Protein AF-A0A7S1VGU0-F1 (afdb_monomer_lite)

Sequence (375 aa):
KERAKKEKAKAKAKAKAKDKDKKEKERERQREKDRGDKDRERERARRSSASMTSPRAAELKELGDACLRHTTKAVQYAQAAVQSTAARPMDPAAVTAATKKVHHASGKLGSAEASLLSFLGPAGRPSPANELRRVRKVTASLLDELADVALGSKVQSSRRAALDVSLDSVVRSSKAACRAVVAVMRAEGAIRRKDGGGSEESIRVVVSAPTLGKQRAVSYPGRTTAAVVAKDSASFFRSFGGPVGADASAWILHAPDGRPLAAGEQLARVLADHRGATVVEWRPRDGRGGGGGARSRASRGSLPPTVASSLASKVASTTRTSSAPSPGDWLEAYSDDGRRYFYHRVTLETRWAKPGDRSSGLSGNAGGGGGGGGG

Secondary structure (DSSP, 8-state):
-HHHHHHHHHHHHHHHHHHHHHHHHHHHHHHHHHHHHHHHHHHHHHHHHHTT--HHHHHHHHHHHHHHHHHHHHHHHHHHHHHHHHHSS--HHHHHHHHHHHHHHHHHHHHHHHHHHHHH-S----SHHHHHHHHHHHHHHHHHHHHHHHTT-S--SHHHHHHHHHHHHHHHHHHHHHHHHHHHHHHHHHHHHHT-S----EEEEEEEEGGGTEEEEEEEETT-BHHHHHHHHHHHHHTTT--TT--GGGEEEEPTTSPBPPTT-BHHHHHHTS-SSEEEEEEETT------------------------------------PPPPGGGEEEEE-TT--EEEEETTT--EESSPTT-GGGGSS------------

Foldseek 3Di:
DVVVVVVVVVVVVVVVVVVVVVVVVVVVVVVVVVVVVVVVVVVVVVVLVVVCPDVLNVVVVVLLVVLVVLVVVLLVLVVVLLVVVVPDPDDVVSVVVSVVSNVVSVVVNVVSVVVVDVSVDPDDDPDLVVLVVVLVVLVVVLVVVVVVVVVDDPPPPVVSVVNVVSSVVSVVSVVVSSVVVVVVVVVVVVVVVVVVVPVLVFAFEWEDEVVLPDIDTDTHRQQDFQLNVLVVVVVVVVVVVPPNDDDSVQKFKAWQVRHTGDRGHGPNVSCVVPPDHTYIYIDGNPPCPDPPDPDDDDDDDDDDDDDDDDDDDDDDDDDPPPPPPDLVQWDWDADPVRQIWIAGNPVRDIGNDRPPCPPPPPPDDDDDDDDDDDD

InterPro domains:
  IPR001202 WW domain [PF00397] (327-355)
  IPR001202 WW domain [PS01159] (330-355)
  IPR001202 WW domain [PS50020] (324-357)
  IPR001202 WW domain [SM00456] (325-357)
  IPR001202 WW domain [cd00201] (327-355)
  IPR036020 WW domain superfamily [SSF51045] (322-355)

Structure (mmCIF, N/CA/C/O backbone):
data_AF-A0A7S1VGU0-F1
#
_entry.id   AF-A0A7S1VGU0-F1
#
loop_
_atom_site.group_PDB
_atom_site.id
_atom_site.type_symbol
_atom_site.label_atom_id
_atom_site.label_alt_id
_atom_site.label_comp_id
_atom_site.label_asym_id
_atom_site.label_entity_id
_atom_site.label_seq_id
_atom_site.pdbx_PDB_ins_code
_atom_site.Cartn_x
_atom_site.Cartn_y
_atom_site.Cartn_z
_atom_site.occupancy
_atom_site.B_iso_or_equiv
_atom_site.auth_seq_id
_atom_site.auth_comp_id
_atom_site.auth_asym_id
_atom_site.auth_atom_id
_atom_site.pdbx_PDB_model_num
ATOM 1 N N . LYS A 1 1 ? -25.747 -41.813 -48.662 1.00 92.62 1 LYS A N 1
ATOM 2 C CA . LYS A 1 1 ? -26.178 -40.643 -47.844 1.00 92.62 1 LYS A CA 1
ATOM 3 C C . LYS A 1 1 ? -26.179 -40.945 -46.337 1.00 92.62 1 LYS A C 1
ATOM 5 O O . LYS A 1 1 ? -25.609 -40.170 -45.580 1.00 92.62 1 LYS A O 1
ATOM 10 N N . GLU A 1 2 ? -26.736 -42.071 -45.889 1.00 95.69 2 GLU A N 1
ATOM 11 C CA . GLU A 1 2 ? -26.796 -42.434 -44.461 1.00 95.69 2 GLU A CA 1
ATOM 12 C C . GLU A 1 2 ? -25.418 -42.664 -43.803 1.00 95.69 2 GLU A C 1
ATOM 14 O O . GLU A 1 2 ? -25.131 -42.079 -42.760 1.00 95.69 2 GLU A O 1
ATOM 19 N N . ARG A 1 3 ? -24.505 -43.398 -44.466 1.00 95.62 3 ARG A N 1
ATOM 20 C CA . ARG A 1 3 ? -23.108 -43.570 -44.004 1.00 95.62 3 ARG A CA 1
ATOM 21 C C . ARG A 1 3 ? -22.387 -42.230 -43.781 1.00 95.62 3 ARG A C 1
ATOM 23 O O . ARG A 1 3 ? -21.725 -42.054 -42.765 1.00 95.62 3 ARG A O 1
ATOM 30 N N . ALA A 1 4 ? -22.590 -41.255 -44.671 1.00 95.38 4 ALA A N 1
ATOM 31 C CA . ALA A 1 4 ? -22.019 -39.912 -44.537 1.00 95.38 4 ALA A CA 1
ATOM 32 C C . ALA A 1 4 ? -22.612 -39.129 -43.347 1.00 95.38 4 ALA A C 1
ATOM 34 O O . ALA A 1 4 ? -21.885 -38.428 -42.643 1.00 95.38 4 ALA A O 1
ATOM 35 N N . LYS A 1 5 ? -23.916 -39.285 -43.067 1.00 95.75 5 LYS A N 1
ATOM 36 C CA . LYS A 1 5 ? -24.548 -38.740 -41.849 1.00 95.75 5 LYS A CA 1
ATOM 37 C C . LYS A 1 5 ? -23.938 -39.355 -40.584 1.00 95.75 5 LYS A C 1
ATOM 39 O O . LYS A 1 5 ? -23.635 -38.617 -39.646 1.00 95.75 5 LYS A O 1
ATOM 44 N N . LYS A 1 6 ? -23.716 -40.675 -40.573 1.00 96.81 6 LYS A N 1
ATOM 45 C CA . LYS A 1 6 ? -23.112 -41.400 -39.442 1.00 96.81 6 LYS A CA 1
ATOM 46 C C . LYS A 1 6 ? -21.665 -40.964 -39.183 1.00 96.81 6 LYS A C 1
ATOM 48 O O . LYS A 1 6 ? -21.325 -40.667 -38.041 1.00 96.81 6 LYS A O 1
ATOM 53 N N . GLU A 1 7 ? -20.849 -40.825 -40.227 1.00 97.38 7 GLU A N 1
ATOM 54 C CA . GLU A 1 7 ? -19.473 -40.315 -40.105 1.00 97.38 7 GLU A CA 1
ATOM 55 C C . GLU A 1 7 ? -19.434 -38.861 -39.611 1.00 97.38 7 GLU A C 1
ATOM 57 O O . GLU A 1 7 ? -18.691 -38.539 -38.682 1.00 97.38 7 GLU A O 1
ATOM 62 N N . LYS A 1 8 ? -20.310 -37.985 -40.123 1.00 97.00 8 LYS A N 1
ATOM 63 C CA . LYS A 1 8 ? -20.410 -36.598 -39.635 1.00 97.00 8 LYS A CA 1
ATOM 64 C C . LYS A 1 8 ? -20.826 -36.533 -38.159 1.00 97.00 8 LYS A C 1
ATOM 66 O O . LYS A 1 8 ? -20.289 -35.720 -37.405 1.00 97.00 8 LYS A O 1
ATOM 71 N N . ALA A 1 9 ? -21.747 -37.396 -37.725 1.00 97.25 9 ALA A N 1
ATOM 72 C CA . ALA A 1 9 ? -22.147 -37.497 -36.322 1.00 97.25 9 ALA A CA 1
ATOM 73 C C . ALA A 1 9 ? -20.993 -37.994 -35.432 1.00 97.25 9 ALA A C 1
ATOM 75 O O . ALA A 1 9 ? -20.734 -37.404 -34.381 1.00 97.25 9 ALA A O 1
ATOM 76 N N . LYS A 1 10 ? -20.246 -39.009 -35.885 1.00 97.25 10 LYS A N 1
ATOM 77 C CA . LYS A 1 10 ? -19.067 -39.546 -35.189 1.00 97.25 10 LYS A CA 1
ATOM 78 C C . LYS A 1 10 ? -17.951 -38.503 -35.063 1.00 97.25 10 LYS A C 1
ATOM 80 O O . LYS A 1 10 ? -17.398 -38.329 -33.978 1.00 97.25 10 LYS A O 1
ATOM 85 N N . ALA A 1 11 ? -17.673 -37.748 -36.126 1.00 97.25 11 ALA A N 1
ATOM 86 C CA . ALA A 1 11 ? -16.704 -36.653 -36.106 1.00 97.25 11 ALA A CA 1
ATOM 87 C C . ALA A 1 11 ? -17.120 -35.538 -35.130 1.00 97.25 11 ALA A C 1
ATOM 89 O O . ALA A 1 11 ? -16.304 -35.084 -34.325 1.00 97.25 11 ALA A O 1
ATOM 90 N N . LYS A 1 12 ? -18.405 -35.151 -35.126 1.00 97.19 12 LYS A N 1
ATOM 91 C CA . LYS A 1 12 ? -18.945 -34.154 -34.185 1.00 97.19 12 LYS A CA 1
ATOM 92 C C . LYS A 1 12 ? -18.861 -34.631 -32.731 1.00 97.19 12 LYS A C 1
ATOM 94 O O . LYS A 1 12 ? -18.518 -33.838 -31.858 1.00 97.19 12 LYS A O 1
ATOM 99 N N . ALA A 1 13 ? -19.130 -35.910 -32.465 1.00 97.62 13 ALA A N 1
ATOM 100 C CA . ALA A 1 13 ? -18.980 -36.496 -31.133 1.00 97.62 13 ALA A CA 1
ATOM 101 C C . ALA A 1 13 ? -17.511 -36.499 -30.673 1.00 97.62 13 ALA A C 1
ATOM 103 O O . ALA A 1 13 ? -17.220 -36.074 -29.556 1.00 97.62 13 ALA A O 1
ATOM 104 N N . LYS A 1 14 ? -16.574 -36.875 -31.556 1.00 97.19 14 LYS A N 1
ATOM 105 C CA . LYS A 1 14 ? -15.131 -36.852 -31.264 1.00 97.19 14 LYS A CA 1
ATOM 106 C C . LYS A 1 14 ? -14.616 -35.431 -31.002 1.00 97.19 14 LYS A C 1
ATOM 108 O O . LYS A 1 14 ? -13.812 -35.240 -30.095 1.00 97.19 14 LYS A O 1
ATOM 113 N N . ALA A 1 15 ? -15.100 -34.435 -31.745 1.00 97.31 15 ALA A N 1
ATOM 114 C CA . ALA A 1 15 ? -14.762 -33.030 -31.511 1.00 97.31 15 ALA A CA 1
ATOM 115 C C . ALA A 1 15 ? -15.281 -32.533 -30.150 1.00 97.31 15 ALA A C 1
ATOM 117 O O . ALA A 1 15 ? -14.523 -31.930 -29.394 1.00 97.31 15 ALA A O 1
ATOM 118 N N . LYS A 1 16 ? -16.532 -32.860 -29.792 1.00 97.12 16 LYS A N 1
ATOM 119 C CA . LYS A 1 16 ? -17.101 -32.529 -28.474 1.00 97.12 16 LYS A CA 1
ATOM 120 C C . LYS A 1 16 ? -16.350 -33.197 -27.318 1.00 97.12 16 LYS A C 1
ATOM 122 O O . LYS A 1 16 ? -16.162 -32.568 -26.284 1.00 97.12 16 LYS A O 1
ATOM 127 N N . ALA A 1 17 ? -15.909 -34.445 -27.490 1.00 97.25 17 ALA A N 1
ATOM 128 C CA . ALA A 1 17 ? -15.117 -35.146 -26.479 1.00 97.25 17 ALA A CA 1
ATOM 129 C C . ALA A 1 17 ? -13.753 -34.470 -26.252 1.00 97.25 17 ALA A C 1
ATOM 131 O O . ALA A 1 17 ? -13.369 -34.253 -25.108 1.00 97.25 17 ALA A O 1
ATOM 132 N N . LYS A 1 18 ? -13.066 -34.063 -27.331 1.00 96.88 18 LYS A N 1
ATOM 133 C CA . LYS A 1 18 ? -11.797 -33.319 -27.241 1.00 96.88 18 LYS A CA 1
ATOM 134 C C . LYS A 1 18 ? -11.954 -31.950 -26.576 1.00 96.88 18 LYS A C 1
ATOM 136 O O . LYS A 1 18 ? -11.094 -31.554 -25.798 1.00 96.88 18 LYS A O 1
ATOM 141 N N . ASP A 1 19 ? -13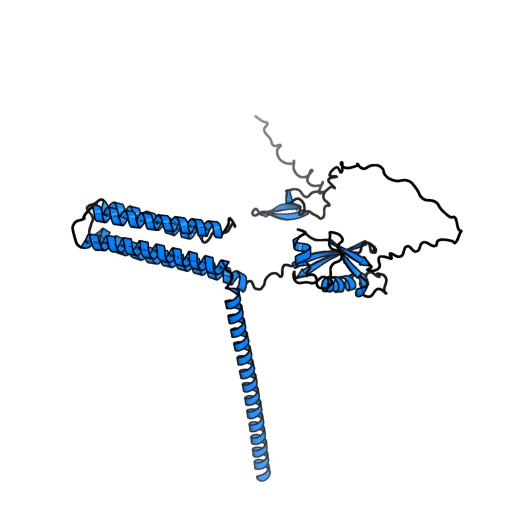.035 -31.232 -26.873 1.00 97.00 19 ASP A N 1
ATOM 142 C CA . ASP A 1 19 ? -13.306 -29.930 -26.253 1.00 97.00 19 ASP A CA 1
ATOM 143 C C . ASP A 1 19 ? -13.610 -30.063 -24.751 1.00 97.00 19 ASP A C 1
ATOM 145 O O . ASP A 1 19 ? -13.093 -29.300 -23.935 1.00 97.00 19 ASP A O 1
ATOM 149 N N . LYS A 1 20 ? -14.370 -31.100 -24.367 1.00 97.44 20 LYS A N 1
ATOM 150 C CA . LYS A 1 20 ? -14.640 -31.417 -22.958 1.00 97.44 20 LYS A CA 1
ATOM 151 C C . LYS A 1 20 ? -13.351 -31.725 -22.187 1.00 97.44 20 LYS A C 1
ATOM 153 O O . LYS A 1 20 ? -13.154 -31.146 -21.124 1.00 97.44 20 LYS A O 1
ATOM 158 N N . ASP A 1 21 ? -12.480 -32.568 -22.740 1.00 97.31 21 ASP A N 1
ATOM 159 C CA . ASP A 1 21 ? -11.181 -32.922 -22.145 1.00 97.31 21 ASP A CA 1
ATOM 160 C C . ASP A 1 21 ? -10.265 -31.695 -21.993 1.00 97.31 21 ASP A C 1
ATOM 162 O O . ASP A 1 21 ? -9.720 -31.430 -20.921 1.00 97.31 21 ASP A O 1
ATOM 166 N N . LYS A 1 22 ? -10.189 -30.848 -23.030 1.00 97.62 22 LYS A N 1
ATOM 167 C CA . LYS A 1 22 ? -9.440 -29.584 -22.972 1.00 97.62 22 LYS A CA 1
ATOM 168 C C . LYS A 1 22 ? -9.952 -28.667 -21.856 1.00 97.62 22 LYS A C 1
ATOM 170 O O . LYS A 1 22 ? -9.149 -28.118 -21.101 1.00 97.62 22 LYS A O 1
ATOM 175 N N . LYS A 1 23 ? -11.274 -28.521 -21.731 1.00 98.12 23 LYS A N 1
ATOM 176 C CA . LYS A 1 23 ? -11.913 -27.693 -20.698 1.00 98.12 23 LYS A CA 1
ATOM 177 C C . LYS A 1 23 ? -11.708 -28.254 -19.288 1.00 98.12 23 LYS A C 1
ATOM 179 O O . LYS A 1 23 ? -11.590 -27.488 -18.334 1.00 98.12 23 LYS A O 1
ATOM 184 N N . GLU A 1 24 ? -11.669 -29.573 -19.139 1.00 98.31 24 GLU A N 1
ATOM 185 C CA . GLU A 1 24 ? -11.382 -30.236 -17.865 1.00 98.31 24 GLU A CA 1
ATOM 186 C C . GLU A 1 24 ? -9.928 -30.016 -17.433 1.00 98.31 24 GLU A C 1
ATOM 188 O O . GLU A 1 24 ? -9.688 -29.563 -16.312 1.00 98.31 24 GLU A O 1
ATOM 193 N N . LYS A 1 25 ? -8.976 -30.175 -18.358 1.00 98.25 25 LYS A N 1
ATOM 194 C CA . LYS A 1 25 ? -7.553 -29.894 -18.122 1.00 98.25 25 LYS A CA 1
ATOM 195 C C . LYS A 1 25 ? -7.283 -28.430 -17.762 1.00 98.25 25 LYS A C 1
ATOM 197 O O . LYS A 1 25 ? -6.422 -28.133 -16.937 1.00 98.25 25 LYS A O 1
ATOM 202 N N . GLU A 1 26 ? -8.020 -27.494 -18.357 1.00 98.25 26 GLU A N 1
ATOM 203 C CA . GLU A 1 26 ? -7.936 -26.071 -18.005 1.00 98.25 26 GLU A CA 1
ATOM 204 C C . GLU A 1 26 ? -8.477 -25.790 -16.594 1.00 98.25 26 GLU A C 1
ATOM 206 O O . GLU A 1 26 ? -7.846 -25.070 -15.818 1.00 98.25 26 GLU A O 1
ATOM 211 N N . ARG A 1 27 ? -9.599 -26.418 -16.216 1.00 98.12 27 ARG A N 1
ATOM 212 C CA . ARG A 1 27 ? -10.142 -26.331 -14.850 1.00 98.12 27 ARG A CA 1
ATOM 213 C C . ARG A 1 27 ? -9.189 -26.914 -13.809 1.00 98.12 27 ARG A C 1
ATOM 215 O O . ARG A 1 27 ? -9.099 -26.372 -12.710 1.00 98.12 27 ARG A O 1
ATOM 222 N N . GLU A 1 28 ? -8.484 -27.992 -14.133 1.00 98.19 28 GLU A N 1
ATOM 223 C CA . GLU A 1 28 ? -7.482 -28.586 -13.245 1.00 98.19 28 GLU A CA 1
ATOM 224 C C . GLU A 1 28 ? -6.284 -27.653 -13.025 1.00 98.19 28 GLU A C 1
ATOM 226 O O . GLU A 1 28 ? -5.932 -27.382 -11.877 1.00 98.19 28 GLU A O 1
ATOM 231 N N . ARG A 1 29 ? -5.744 -27.055 -14.097 1.00 97.88 29 ARG A N 1
ATOM 232 C CA . ARG A 1 29 ? -4.681 -26.036 -14.001 1.00 97.88 29 ARG A CA 1
ATOM 233 C C . ARG A 1 29 ? -5.094 -24.836 -13.151 1.00 97.88 29 ARG A C 1
ATOM 235 O O . ARG A 1 29 ? -4.289 -24.327 -12.374 1.00 97.88 29 ARG A O 1
ATOM 242 N N . GLN A 1 30 ? -6.347 -24.396 -13.266 1.00 97.50 30 GLN A N 1
ATOM 243 C CA . GLN A 1 30 ? -6.858 -23.308 -12.432 1.00 97.50 30 GLN A CA 1
ATOM 244 C C . GLN A 1 30 ? -6.920 -23.711 -10.952 1.00 97.50 30 GLN A C 1
ATOM 246 O O . GLN A 1 30 ? -6.480 -22.950 -10.095 1.00 97.50 30 GLN A O 1
ATOM 251 N N . ARG A 1 31 ? -7.381 -24.931 -10.639 1.00 97.69 31 ARG A N 1
ATOM 252 C CA . ARG A 1 31 ? -7.394 -25.450 -9.259 1.00 97.69 31 ARG A CA 1
ATOM 253 C C . ARG A 1 31 ? -5.990 -25.558 -8.665 1.00 97.69 31 ARG A C 1
ATOM 255 O O . ARG A 1 31 ? -5.821 -25.308 -7.475 1.00 97.69 31 ARG A O 1
ATOM 262 N N . GLU A 1 32 ? -4.998 -25.940 -9.463 1.00 97.56 32 GLU A N 1
ATOM 263 C CA . GLU A 1 32 ? -3.598 -25.999 -9.034 1.00 97.56 32 GLU A CA 1
ATOM 264 C C . GLU A 1 32 ? -3.039 -24.601 -8.735 1.00 97.56 32 GLU A C 1
ATOM 266 O O . GLU A 1 32 ? -2.426 -24.392 -7.686 1.00 97.56 32 GLU A O 1
ATOM 271 N N . LYS A 1 33 ? -3.342 -23.617 -9.589 1.00 96.56 33 LYS A N 1
ATOM 272 C CA . LYS A 1 33 ? -2.986 -22.212 -9.354 1.00 96.56 33 LYS A CA 1
ATOM 273 C C . LYS A 1 33 ? -3.611 -21.676 -8.061 1.00 96.56 33 LYS A C 1
ATOM 275 O O . LYS A 1 33 ? -2.901 -21.114 -7.230 1.00 96.56 33 LYS A O 1
ATOM 280 N N . ASP A 1 34 ? -4.901 -21.933 -7.849 1.00 95.44 34 ASP A N 1
ATOM 281 C CA . ASP A 1 34 ? -5.618 -21.500 -6.645 1.00 95.44 34 ASP A CA 1
ATOM 282 C C . ASP A 1 34 ? -5.063 -22.165 -5.368 1.00 95.44 34 ASP A C 1
ATOM 284 O O . ASP A 1 34 ? -5.053 -21.550 -4.298 1.00 95.44 34 ASP A O 1
ATOM 288 N N . ARG A 1 35 ? -4.584 -23.417 -5.451 1.00 96.38 35 ARG A N 1
ATOM 289 C CA . ARG A 1 35 ? -3.878 -24.084 -4.339 1.00 96.38 35 ARG A CA 1
ATOM 290 C C . ARG A 1 35 ? -2.545 -23.397 -4.040 1.00 96.38 35 ARG A C 1
ATOM 292 O O . ARG A 1 35 ? -2.291 -23.071 -2.883 1.00 96.38 35 ARG A O 1
ATOM 299 N N . GLY A 1 36 ? -1.745 -23.109 -5.068 1.00 96.44 36 GLY A N 1
ATOM 300 C CA . GLY A 1 36 ? -0.461 -22.423 -4.910 1.00 96.44 36 GLY A CA 1
ATOM 301 C C . GLY A 1 36 ? -0.593 -21.026 -4.296 1.00 96.44 36 GLY A C 1
ATOM 302 O O . GLY A 1 36 ? 0.203 -20.649 -3.434 1.00 96.44 36 GLY A O 1
ATOM 303 N N . ASP A 1 37 ? -1.622 -20.268 -4.676 1.00 92.69 37 ASP A N 1
ATOM 304 C CA . ASP A 1 37 ? -1.868 -18.941 -4.104 1.00 92.69 37 ASP A CA 1
ATOM 305 C C . ASP A 1 37 ? -2.330 -19.019 -2.638 1.00 92.69 37 ASP A C 1
ATOM 307 O O . ASP A 1 37 ? -1.842 -18.247 -1.806 1.00 92.69 37 ASP A O 1
ATOM 311 N N . LYS A 1 38 ? -3.162 -20.008 -2.276 1.00 94.44 38 LYS A N 1
ATOM 312 C CA . LYS A 1 38 ? -3.533 -20.274 -0.871 1.00 94.44 38 LYS A CA 1
ATOM 313 C C . LYS A 1 38 ? -2.333 -20.661 -0.009 1.00 94.44 38 LYS A C 1
ATOM 315 O O . LYS A 1 38 ? -2.241 -20.224 1.139 1.00 94.44 38 LYS A O 1
ATOM 320 N N . ASP A 1 39 ? -1.406 -21.453 -0.536 1.00 94.69 39 ASP A N 1
ATOM 321 C CA . ASP A 1 39 ? -0.206 -21.846 0.207 1.00 94.69 39 ASP A CA 1
ATOM 322 C C . ASP A 1 39 ? 0.750 -20.664 0.405 1.00 94.69 39 ASP A C 1
ATOM 324 O O . ASP A 1 39 ? 1.250 -20.453 1.514 1.00 94.69 39 ASP A O 1
ATOM 328 N N . ARG A 1 40 ? 0.919 -19.808 -0.612 1.00 95.50 40 ARG A N 1
ATOM 329 C CA . ARG A 1 40 ? 1.666 -18.544 -0.480 1.00 95.50 40 ARG A CA 1
ATOM 330 C C . ARG A 1 40 ? 1.032 -17.603 0.539 1.00 95.50 40 ARG A C 1
ATOM 332 O O . ARG A 1 40 ? 1.752 -16.942 1.288 1.00 95.50 40 ARG A O 1
ATOM 339 N N . GLU A 1 41 ? -0.295 -17.526 0.588 1.00 95.06 41 GLU A N 1
ATOM 340 C CA . GLU A 1 41 ? -1.013 -16.734 1.589 1.00 95.06 41 GLU A CA 1
ATOM 341 C C . GLU A 1 41 ? -0.803 -17.289 3.004 1.00 95.06 41 GLU A C 1
ATOM 343 O O . GLU A 1 41 ? -0.475 -16.531 3.921 1.00 95.06 41 GLU A O 1
ATOM 348 N N . ARG A 1 42 ? -0.885 -18.614 3.182 1.00 94.94 42 ARG A N 1
ATOM 349 C CA . ARG A 1 42 ? -0.562 -19.280 4.455 1.00 94.94 42 ARG A CA 1
ATOM 350 C C . ARG A 1 42 ? 0.883 -19.035 4.878 1.00 94.94 42 ARG A C 1
ATOM 352 O O . ARG A 1 42 ? 1.140 -18.803 6.059 1.00 94.94 42 ARG A O 1
ATOM 359 N N . GLU A 1 43 ? 1.831 -19.041 3.945 1.00 94.75 43 GLU A N 1
ATOM 360 C CA . GLU A 1 43 ? 3.228 -18.738 4.252 1.00 94.75 43 GLU A CA 1
ATOM 361 C C . GLU A 1 43 ? 3.431 -17.262 4.615 1.00 94.75 43 GLU A C 1
ATOM 363 O O . GLU A 1 43 ? 4.118 -16.960 5.593 1.00 94.75 43 GLU A O 1
ATOM 368 N N . ARG A 1 44 ? 2.778 -16.330 3.906 1.00 91.75 44 ARG A N 1
ATOM 369 C CA . ARG A 1 44 ? 2.753 -14.910 4.294 1.00 91.75 44 ARG A CA 1
ATOM 370 C C . ARG A 1 44 ? 2.178 -14.735 5.695 1.00 91.75 44 ARG A C 1
ATOM 372 O O . ARG A 1 44 ? 2.769 -14.008 6.490 1.00 91.75 44 ARG A O 1
ATOM 379 N N . ALA A 1 45 ? 1.097 -15.439 6.029 1.00 88.56 45 ALA A N 1
ATOM 380 C CA . ALA A 1 45 ? 0.519 -15.428 7.368 1.00 88.56 45 ALA A CA 1
ATOM 381 C C . ALA A 1 45 ? 1.522 -15.944 8.416 1.00 88.56 45 ALA A C 1
ATOM 383 O O . ALA A 1 45 ? 1.764 -15.249 9.404 1.00 88.56 45 ALA A O 1
ATOM 384 N N . ARG A 1 46 ? 2.194 -17.077 8.161 1.00 89.50 46 ARG A N 1
ATOM 385 C CA . ARG A 1 46 ? 3.240 -17.632 9.046 1.00 89.50 46 ARG A CA 1
ATOM 386 C C . ARG A 1 46 ? 4.428 -16.685 9.236 1.00 89.50 46 ARG A C 1
ATOM 388 O O . ARG A 1 46 ? 4.885 -16.485 10.361 1.00 89.50 46 ARG A O 1
ATOM 395 N N . ARG A 1 47 ? 4.914 -16.049 8.166 1.00 85.62 47 ARG A N 1
ATOM 396 C CA . ARG A 1 47 ? 5.987 -15.040 8.251 1.00 85.62 47 ARG A CA 1
ATOM 397 C C . ARG A 1 47 ? 5.526 -13.804 9.022 1.00 85.62 47 ARG A C 1
ATOM 399 O O . ARG A 1 47 ? 6.272 -13.261 9.834 1.00 85.62 47 ARG A O 1
ATOM 406 N N . SER A 1 48 ? 4.278 -13.386 8.817 1.00 81.31 48 SER A N 1
ATOM 407 C CA . SER A 1 48 ? 3.695 -12.242 9.516 1.00 81.31 48 SER A CA 1
ATOM 408 C C . SER A 1 48 ? 3.543 -12.489 11.021 1.00 81.31 48 SER A C 1
ATOM 410 O O . SER A 1 48 ? 3.766 -11.553 11.796 1.00 81.31 48 SER A O 1
ATOM 412 N N . SER A 1 49 ? 3.228 -13.726 11.432 1.00 76.56 49 SER A N 1
ATOM 413 C CA . SER A 1 49 ? 3.154 -14.128 12.839 1.00 76.56 49 SER A CA 1
ATOM 414 C C . SER A 1 49 ? 4.538 -14.287 13.462 1.00 76.56 49 SER A C 1
ATOM 416 O O . SER A 1 49 ? 4.745 -13.820 14.577 1.00 76.56 49 SER A O 1
ATOM 418 N N . ALA A 1 50 ? 5.508 -14.848 12.730 1.00 76.75 50 ALA A N 1
ATOM 419 C CA . ALA A 1 50 ? 6.895 -14.941 13.193 1.00 76.75 50 ALA A CA 1
ATOM 420 C C . ALA A 1 50 ? 7.531 -13.552 13.396 1.00 76.75 50 ALA A C 1
ATOM 422 O O . ALA A 1 50 ? 8.266 -13.332 14.346 1.00 76.75 50 ALA A O 1
ATOM 423 N N . 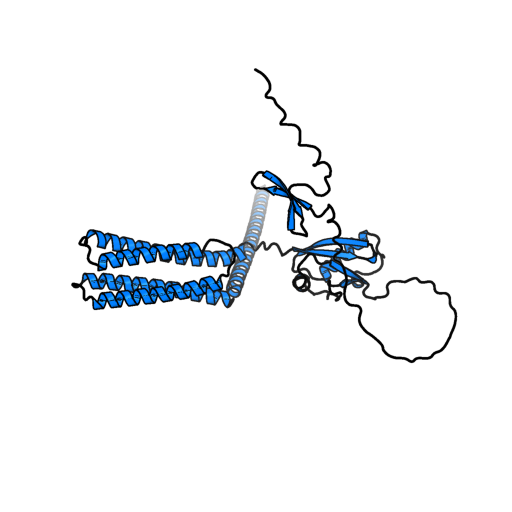SER A 1 51 ? 7.179 -12.565 12.566 1.00 65.62 51 SER A N 1
ATOM 424 C CA . SER A 1 51 ? 7.654 -11.182 12.712 1.00 65.62 51 SER A CA 1
ATOM 425 C C . SER A 1 51 ? 7.075 -10.438 13.933 1.00 65.62 51 SER A C 1
ATOM 427 O O . SER A 1 51 ? 7.570 -9.358 14.258 1.00 65.62 51 SER A O 1
ATOM 429 N N . MET A 1 52 ? 6.043 -10.960 14.611 1.00 56.56 52 MET A N 1
ATOM 430 C CA . MET A 1 52 ? 5.477 -10.325 15.815 1.00 56.56 52 MET A CA 1
ATOM 431 C C . MET A 1 52 ? 6.172 -10.727 17.121 1.00 56.56 52 MET A C 1
ATOM 433 O O . MET A 1 52 ? 5.827 -10.181 18.165 1.00 56.56 52 MET A O 1
ATOM 437 N N . THR A 1 53 ? 7.190 -11.592 17.093 1.00 62.28 53 THR A N 1
ATOM 438 C CA . THR A 1 53 ? 8.011 -11.908 18.276 1.00 62.28 53 THR A CA 1
ATOM 439 C C . THR A 1 53 ? 9.095 -10.854 18.517 1.00 62.28 53 THR A C 1
ATOM 441 O O . THR A 1 53 ? 10.235 -11.176 18.843 1.00 62.28 53 THR A O 1
ATOM 444 N N . SER A 1 54 ? 8.768 -9.574 18.330 1.00 73.56 54 SER A N 1
ATOM 445 C CA . SER A 1 54 ? 9.610 -8.515 18.877 1.00 73.56 54 SER A CA 1
ATOM 446 C C . SER A 1 54 ? 9.415 -8.526 20.397 1.00 73.56 54 SER A C 1
ATOM 448 O O . SER A 1 54 ? 8.258 -8.477 20.828 1.00 73.56 54 SER A O 1
ATOM 450 N N . PRO A 1 55 ? 10.487 -8.549 21.209 1.00 78.56 55 PRO A N 1
ATOM 451 C CA . PRO A 1 55 ? 10.391 -8.454 22.670 1.00 78.56 55 PRO A CA 1
ATOM 452 C C . PRO A 1 55 ? 9.467 -7.310 23.115 1.00 78.56 55 PRO A C 1
ATOM 454 O O . PRO A 1 55 ? 8.622 -7.474 23.988 1.00 78.56 55 PRO A O 1
ATOM 457 N N . ARG A 1 56 ? 9.505 -6.199 22.370 1.00 77.06 56 ARG A N 1
ATOM 458 C CA . ARG A 1 56 ? 8.680 -5.008 22.585 1.00 77.06 56 ARG A CA 1
ATOM 459 C C . ARG A 1 56 ? 7.169 -5.250 22.443 1.00 77.06 56 ARG A C 1
ATOM 461 O O . ARG A 1 56 ? 6.369 -4.614 23.122 1.00 77.06 56 ARG A O 1
ATOM 468 N N . ALA A 1 57 ? 6.755 -6.141 21.542 1.00 74.69 57 ALA A N 1
ATOM 469 C CA . ALA A 1 57 ? 5.344 -6.483 21.352 1.00 74.69 57 ALA A CA 1
ATOM 470 C C . ALA A 1 57 ? 4.834 -7.430 22.450 1.00 74.69 57 ALA A C 1
ATOM 472 O O . ALA A 1 57 ? 3.669 -7.338 22.841 1.00 74.69 57 ALA A O 1
ATOM 473 N N . ALA A 1 58 ? 5.703 -8.310 22.958 1.00 78.81 58 ALA A N 1
ATOM 474 C CA . ALA A 1 58 ? 5.393 -9.171 24.094 1.00 78.81 58 ALA A CA 1
ATOM 475 C C . ALA A 1 58 ? 5.201 -8.347 25.378 1.00 78.81 58 ALA A C 1
ATOM 477 O O . ALA A 1 58 ? 4.179 -8.511 26.040 1.00 78.81 58 ALA A O 1
ATOM 478 N N . GLU A 1 59 ? 6.095 -7.390 25.651 1.00 82.75 59 GLU A N 1
ATOM 479 C CA . GLU A 1 59 ? 5.985 -6.465 26.794 1.00 82.75 59 GLU A CA 1
ATOM 480 C C . GLU A 1 59 ? 4.695 -5.634 26.753 1.00 82.75 59 GLU A C 1
ATOM 482 O O . GLU A 1 59 ? 3.973 -5.539 27.745 1.00 82.75 59 GLU A O 1
ATOM 487 N N . LEU A 1 60 ? 4.344 -5.076 25.587 1.00 79.88 60 LEU A N 1
ATOM 488 C CA . LEU A 1 60 ? 3.096 -4.323 25.424 1.00 79.88 60 LEU A CA 1
ATOM 489 C C . LEU A 1 60 ? 1.853 -5.179 25.678 1.00 79.88 60 LEU A C 1
ATOM 491 O O . LEU A 1 60 ? 0.884 -4.711 26.281 1.00 79.88 60 LEU A O 1
ATOM 495 N N . LYS A 1 61 ? 1.867 -6.429 25.208 1.00 81.94 61 LYS A N 1
ATOM 496 C CA . LYS A 1 61 ? 0.772 -7.367 25.450 1.00 81.94 61 LYS A CA 1
ATOM 497 C C . LYS A 1 61 ? 0.656 -7.682 26.942 1.00 81.94 61 LYS A C 1
ATOM 499 O O . LYS A 1 61 ? -0.448 -7.651 27.478 1.00 81.94 61 LYS A O 1
ATOM 504 N N . GLU A 1 62 ? 1.776 -7.936 27.610 1.00 85.75 62 GLU A N 1
ATOM 505 C CA . GLU A 1 62 ? 1.805 -8.233 29.040 1.00 85.75 62 GLU A CA 1
ATOM 506 C C . GLU A 1 62 ? 1.298 -7.057 29.889 1.00 85.75 62 GLU A C 1
ATOM 508 O O . GLU A 1 62 ? 0.486 -7.267 30.793 1.00 85.75 62 GLU A O 1
ATOM 513 N N . LEU A 1 63 ? 1.684 -5.821 29.548 1.00 83.50 63 LEU A N 1
ATOM 514 C CA . LEU A 1 63 ? 1.172 -4.600 30.181 1.00 83.50 63 LEU A CA 1
ATOM 515 C C . LEU A 1 63 ? -0.340 -4.432 29.973 1.00 83.50 63 LEU A C 1
ATOM 517 O O . LEU A 1 63 ? -1.067 -4.121 30.920 1.00 83.50 63 LEU A O 1
ATOM 521 N N . GLY A 1 64 ? -0.832 -4.681 28.755 1.00 84.06 64 GLY A N 1
ATOM 522 C CA . GLY A 1 64 ? -2.266 -4.657 28.454 1.00 84.06 64 GLY A CA 1
ATOM 523 C C . GLY A 1 64 ? -3.053 -5.696 29.259 1.00 84.06 64 GLY A C 1
ATOM 524 O O . GLY A 1 64 ? -4.077 -5.371 29.869 1.00 84.06 64 GLY A O 1
ATOM 525 N N . ASP A 1 65 ? -2.544 -6.927 29.327 1.00 81.94 65 ASP A N 1
ATOM 526 C CA . ASP A 1 65 ? -3.156 -8.014 30.094 1.00 81.94 65 ASP A CA 1
ATOM 527 C C . ASP A 1 65 ? -3.104 -7.732 31.610 1.00 81.94 65 ASP A C 1
ATOM 529 O O . ASP A 1 65 ? -4.057 -8.038 32.333 1.00 81.94 65 ASP A O 1
ATOM 533 N N . ALA A 1 66 ? -2.030 -7.112 32.111 1.00 82.44 66 ALA A N 1
ATOM 534 C CA . ALA A 1 66 ? -1.918 -6.684 33.505 1.00 82.44 66 ALA A CA 1
ATOM 535 C C . ALA A 1 66 ? -2.962 -5.617 33.857 1.00 82.44 66 ALA A C 1
ATOM 537 O O . ALA A 1 66 ? -3.663 -5.763 34.862 1.00 82.44 66 ALA A O 1
ATOM 538 N N . CYS A 1 67 ? -3.120 -4.599 33.007 1.00 80.75 67 CYS A N 1
ATOM 539 C CA . CYS A 1 67 ? -4.131 -3.559 33.181 1.00 80.75 67 CYS A CA 1
ATOM 540 C C . CYS A 1 67 ? -5.537 -4.176 33.270 1.00 80.75 67 CYS A C 1
ATOM 542 O O . CYS A 1 67 ? -6.239 -3.974 34.262 1.00 80.75 67 CYS A O 1
ATOM 544 N N . LEU A 1 68 ? -5.889 -5.061 32.329 1.00 82.06 68 LEU A N 1
ATOM 545 C CA . LEU A 1 68 ? -7.187 -5.743 32.314 1.00 82.06 68 LEU A CA 1
ATOM 546 C C . LEU A 1 68 ? -7.437 -6.587 33.578 1.00 82.06 68 LEU A C 1
ATOM 548 O O . LEU A 1 68 ? -8.545 -6.571 34.129 1.00 82.06 68 LEU A O 1
ATOM 552 N N . ARG A 1 69 ? -6.419 -7.309 34.071 1.00 83.69 69 ARG A N 1
ATOM 553 C CA . ARG A 1 69 ? -6.515 -8.077 35.327 1.00 83.69 69 ARG A CA 1
ATOM 554 C C . ARG A 1 69 ? -6.783 -7.170 36.525 1.00 83.69 69 ARG A C 1
ATOM 556 O O . ARG A 1 69 ? -7.597 -7.523 37.379 1.00 83.69 69 ARG A O 1
ATOM 563 N N . HIS A 1 70 ? -6.116 -6.020 36.602 1.00 82.75 70 HIS A N 1
ATOM 564 C CA . HIS A 1 70 ? -6.301 -5.072 37.700 1.00 82.75 70 HIS A CA 1
ATOM 565 C C . HIS A 1 70 ? -7.684 -4.422 37.676 1.00 82.75 70 HIS A C 1
ATOM 567 O O . HIS A 1 70 ? -8.344 -4.391 38.716 1.00 82.75 70 HIS A O 1
ATOM 573 N N . THR A 1 71 ? -8.170 -4.011 36.504 1.00 81.25 71 THR A N 1
ATOM 574 C CA . THR A 1 71 ? -9.528 -3.473 36.352 1.00 81.25 71 THR A CA 1
ATOM 575 C C . THR A 1 71 ? -10.582 -4.512 36.731 1.00 81.25 71 THR A C 1
ATOM 577 O O . THR A 1 71 ? -11.503 -4.211 37.485 1.00 81.25 71 THR A O 1
ATOM 580 N N . THR A 1 72 ? -10.415 -5.764 36.292 1.00 84.38 72 THR A N 1
ATOM 581 C CA . THR A 1 72 ? -11.349 -6.854 36.624 1.00 84.38 72 THR A CA 1
ATOM 582 C C . THR A 1 72 ? -11.401 -7.113 38.131 1.00 84.38 72 THR A C 1
ATOM 584 O O . THR A 1 72 ? -12.487 -7.230 38.696 1.00 84.38 72 THR A O 1
ATOM 587 N N . LYS A 1 73 ? -10.246 -7.139 38.813 1.00 84.56 73 LYS A N 1
ATOM 588 C CA . LYS A 1 73 ? -10.194 -7.292 40.277 1.00 84.56 73 LYS A CA 1
ATOM 589 C C . LYS A 1 73 ? -10.853 -6.123 41.010 1.00 84.56 73 LYS A C 1
ATOM 591 O O . LYS A 1 73 ? -11.548 -6.354 41.992 1.00 84.56 73 LYS A O 1
ATOM 596 N N . ALA A 1 74 ? -10.658 -4.888 40.544 1.00 79.06 74 ALA A N 1
ATOM 597 C CA . ALA A 1 74 ? -11.294 -3.715 41.143 1.00 79.06 74 ALA A CA 1
ATOM 598 C C . ALA A 1 74 ? -12.828 -3.805 41.071 1.00 79.06 74 ALA A C 1
ATOM 600 O O . ALA A 1 74 ? -13.501 -3.586 42.076 1.00 79.06 74 ALA A O 1
ATOM 601 N N . VAL A 1 75 ? -13.364 -4.220 39.918 1.00 82.25 75 VAL A N 1
ATOM 602 C CA . VAL A 1 75 ? -14.806 -4.445 39.724 1.00 82.25 75 VAL A CA 1
ATOM 603 C C . VAL A 1 75 ? -15.322 -5.555 40.640 1.00 82.25 75 VAL A C 1
ATOM 605 O O . VAL A 1 75 ? -16.334 -5.369 41.308 1.00 82.25 75 VAL A O 1
ATOM 608 N N . GLN A 1 76 ? -14.608 -6.680 40.737 1.00 83.38 76 GLN A N 1
ATOM 609 C CA . GLN A 1 76 ? -14.988 -7.780 41.631 1.00 83.38 76 GLN A CA 1
ATOM 610 C C . GLN A 1 76 ? -15.022 -7.350 43.104 1.00 83.38 76 GLN A C 1
ATOM 612 O O . GLN A 1 76 ? -15.940 -7.730 43.828 1.00 83.38 76 GLN A O 1
ATOM 617 N N . TYR A 1 77 ? -14.062 -6.535 43.556 1.00 81.94 77 TYR A N 1
ATOM 618 C CA . TYR A 1 77 ? -14.072 -6.013 44.925 1.00 81.94 77 TYR A CA 1
ATOM 619 C C . TYR A 1 77 ? -15.226 -5.044 45.178 1.00 81.94 77 TYR A C 1
ATOM 621 O O . TYR A 1 77 ? -15.843 -5.122 46.238 1.00 81.94 77 TYR A O 1
ATOM 629 N N . ALA A 1 78 ? -15.542 -4.177 44.213 1.00 77.50 78 ALA A N 1
ATOM 630 C CA . ALA A 1 78 ? -16.698 -3.292 44.309 1.00 77.50 78 ALA A CA 1
ATOM 631 C C . ALA A 1 78 ? -18.005 -4.099 44.389 1.00 77.50 78 ALA A C 1
ATOM 633 O O . ALA A 1 78 ? -18.822 -3.866 45.276 1.00 77.50 78 ALA A O 1
ATOM 634 N N . GLN A 1 79 ? -18.163 -5.114 43.537 1.00 81.38 79 GLN A N 1
ATOM 635 C CA . GLN A 1 79 ? -19.346 -5.972 43.530 1.00 81.38 79 GLN A CA 1
ATOM 636 C C . GLN A 1 79 ? -19.498 -6.768 44.836 1.00 81.38 79 GLN A C 1
ATOM 638 O O . GLN A 1 79 ? -20.595 -6.837 45.387 1.00 81.38 79 GLN A O 1
ATOM 643 N N . ALA A 1 80 ? -18.403 -7.313 45.376 1.00 80.50 80 ALA A N 1
ATOM 644 C CA . ALA A 1 80 ? -18.418 -8.012 46.661 1.00 80.50 80 ALA A CA 1
ATOM 645 C C . ALA A 1 80 ? -18.797 -7.083 47.829 1.00 80.50 80 ALA A C 1
ATOM 647 O O . ALA A 1 80 ? -19.511 -7.504 48.738 1.00 80.50 80 ALA A O 1
ATOM 648 N N . ALA A 1 81 ? -18.359 -5.819 47.795 1.00 75.75 81 ALA A N 1
ATOM 649 C CA . ALA A 1 81 ? -18.752 -4.818 48.783 1.00 75.75 81 ALA A CA 1
ATOM 650 C C . ALA A 1 81 ? -20.248 -4.478 48.685 1.00 75.75 81 ALA A C 1
ATOM 652 O O . ALA A 1 81 ? -20.934 -4.418 49.699 1.00 75.75 81 ALA A O 1
ATOM 653 N N . VAL A 1 82 ? -20.793 -4.329 47.474 1.00 78.56 82 VAL A N 1
ATOM 654 C CA . VAL A 1 82 ? -22.238 -4.106 47.291 1.00 78.56 82 VAL A CA 1
ATOM 655 C C . VAL A 1 82 ? -23.042 -5.304 47.807 1.00 78.56 82 VAL A C 1
ATOM 657 O O . VAL A 1 82 ? -24.000 -5.122 48.557 1.00 78.56 82 VAL A O 1
ATOM 660 N N . GLN A 1 83 ? -22.624 -6.531 47.493 1.00 80.81 83 GLN A N 1
ATOM 661 C CA . GLN A 1 83 ? -23.314 -7.744 47.945 1.00 80.81 83 GLN A CA 1
ATOM 662 C C . GLN A 1 83 ? -23.269 -7.926 49.468 1.00 80.81 83 GLN A C 1
ATOM 664 O O . GLN A 1 83 ? -24.278 -8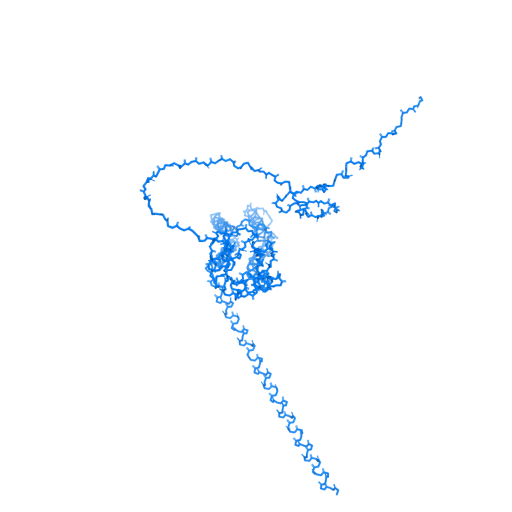.310 50.059 1.00 80.81 83 GLN A O 1
ATOM 669 N N . SER A 1 84 ? -22.154 -7.601 50.131 1.00 74.19 84 SER A N 1
ATOM 670 C CA . SER A 1 84 ? -22.075 -7.694 51.596 1.00 74.19 84 SER A CA 1
ATOM 671 C C . SER A 1 84 ? -23.003 -6.694 52.297 1.00 74.19 84 SER A C 1
ATOM 673 O O . SER A 1 84 ? -23.592 -7.028 53.324 1.00 74.19 84 SER A O 1
ATOM 675 N N . THR A 1 85 ? -23.228 -5.513 51.707 1.00 67.19 85 THR A N 1
ATOM 676 C CA . THR A 1 85 ? -24.180 -4.513 52.237 1.00 67.19 85 THR A CA 1
ATOM 677 C C . THR A 1 85 ? -25.651 -4.883 52.049 1.00 67.19 85 THR A C 1
ATOM 679 O O . THR A 1 85 ? -26.529 -4.230 52.612 1.00 67.19 85 THR A O 1
ATOM 682 N N . ALA A 1 86 ? -25.967 -5.888 51.230 1.00 71.12 86 ALA A N 1
ATOM 683 C CA . ALA A 1 86 ? -27.344 -6.339 51.036 1.00 71.12 86 ALA A CA 1
ATOM 684 C C . ALA A 1 86 ? -27.807 -7.305 52.139 1.00 71.12 86 ALA A C 1
ATOM 686 O O . ALA A 1 86 ? -29.007 -7.433 52.362 1.00 71.12 86 ALA A O 1
ATOM 687 N N . ALA A 1 87 ? -26.876 -7.963 52.839 1.00 70.69 87 ALA A N 1
ATOM 688 C CA . ALA A 1 87 ? -27.201 -9.062 53.744 1.00 70.69 87 ALA A CA 1
ATOM 689 C C . ALA A 1 87 ? -27.373 -8.657 55.222 1.00 70.69 87 ALA A C 1
ATOM 691 O O . ALA A 1 87 ? -28.068 -9.366 55.948 1.00 70.69 87 ALA A O 1
ATOM 692 N N . ARG A 1 88 ? -26.748 -7.566 55.700 1.00 67.94 88 ARG A N 1
ATOM 693 C CA . ARG A 1 88 ? -26.788 -7.136 57.117 1.00 67.94 88 ARG A CA 1
ATOM 694 C C . ARG A 1 88 ? -26.572 -5.618 57.282 1.00 67.94 88 ARG A C 1
ATOM 696 O O . ARG A 1 88 ? -25.883 -5.030 56.447 1.00 67.94 88 ARG A O 1
ATOM 703 N N . PRO A 1 89 ? -27.107 -4.982 58.350 1.00 62.22 89 PRO A N 1
ATOM 704 C CA . PRO A 1 89 ? -26.748 -3.609 58.718 1.00 62.22 89 PRO A CA 1
ATOM 705 C C . PRO A 1 89 ? -25.227 -3.496 58.923 1.00 62.22 89 PRO A C 1
ATOM 707 O O . PRO A 1 89 ? -24.607 -4.390 59.497 1.00 62.22 89 PRO A O 1
ATOM 710 N N . MET A 1 90 ? -24.635 -2.436 58.362 1.00 65.06 90 MET A N 1
ATOM 711 C CA . MET A 1 90 ? -23.195 -2.308 58.106 1.00 65.06 90 MET A CA 1
ATOM 712 C C . MET A 1 90 ? -22.311 -2.476 59.350 1.00 65.06 90 MET A C 1
ATOM 714 O O . MET A 1 90 ? -22.459 -1.743 60.323 1.00 65.06 90 MET A O 1
ATOM 718 N N . ASP A 1 91 ? -21.298 -3.340 59.238 1.00 76.50 91 ASP A N 1
ATOM 719 C CA . ASP A 1 91 ? -20.070 -3.225 60.028 1.00 76.50 91 ASP A CA 1
ATOM 720 C C . ASP A 1 91 ? -19.152 -2.175 59.357 1.00 76.50 91 ASP A C 1
ATOM 722 O O . ASP A 1 91 ? -18.672 -2.409 58.236 1.00 76.50 91 ASP A O 1
ATOM 726 N N . PRO A 1 92 ? -18.891 -1.017 59.993 1.00 75.69 92 PRO A N 1
ATOM 727 C CA . PRO A 1 92 ? -18.033 0.031 59.436 1.00 75.69 92 PRO A CA 1
ATOM 728 C C . PRO A 1 92 ? -16.598 -0.448 59.151 1.00 75.69 92 PRO A C 1
ATOM 730 O O . PRO A 1 92 ? -15.925 0.097 58.264 1.00 75.69 92 PRO A O 1
ATOM 733 N N . ALA A 1 93 ? -16.126 -1.501 59.829 1.00 77.56 93 ALA A N 1
ATOM 734 C CA . ALA A 1 93 ? -14.816 -2.086 59.563 1.00 77.56 93 ALA A CA 1
ATOM 735 C C . ALA A 1 93 ? -14.758 -2.766 58.183 1.00 77.56 93 ALA A C 1
ATOM 737 O O . ALA A 1 93 ? -13.767 -2.618 57.459 1.00 77.56 93 ALA A O 1
ATOM 738 N N . ALA A 1 94 ? -15.832 -3.447 57.770 1.00 74.69 94 ALA A N 1
ATOM 739 C CA . ALA A 1 94 ? -15.910 -4.125 56.477 1.00 74.69 94 ALA A CA 1
ATOM 740 C C . ALA A 1 94 ? -15.918 -3.132 55.302 1.00 74.69 94 ALA A C 1
ATOM 742 O O . ALA A 1 94 ? -15.228 -3.351 54.300 1.00 74.69 94 ALA A O 1
ATOM 743 N N . VAL A 1 95 ? -16.630 -2.009 55.450 1.00 75.94 95 VAL A N 1
ATOM 744 C CA . VAL A 1 95 ? -16.641 -0.916 54.461 1.00 75.94 95 VAL A CA 1
ATOM 745 C C . VAL A 1 95 ? -15.248 -0.306 54.335 1.00 75.94 95 VAL A C 1
ATOM 747 O O . VAL A 1 95 ? -14.704 -0.222 53.235 1.00 75.94 95 VAL A O 1
ATOM 750 N N . THR A 1 96 ? -14.609 0.014 55.462 1.00 79.50 96 THR A N 1
ATOM 751 C CA . THR A 1 96 ? -13.246 0.568 55.482 1.00 79.50 96 THR A CA 1
ATOM 752 C C . THR A 1 96 ? -12.236 -0.374 54.814 1.00 79.50 96 THR A C 1
ATOM 754 O O . THR A 1 96 ? -11.361 0.067 54.061 1.00 79.50 96 THR A O 1
ATOM 757 N N . ALA A 1 97 ? -12.359 -1.685 55.037 1.00 79.88 97 ALA A N 1
ATOM 758 C CA . ALA A 1 97 ? -11.501 -2.688 54.410 1.00 79.88 97 ALA A CA 1
ATOM 759 C C . ALA A 1 97 ? -11.714 -2.787 52.888 1.00 79.88 97 ALA A C 1
ATOM 761 O O . ALA A 1 97 ? -10.738 -2.912 52.140 1.00 79.88 97 ALA A O 1
ATOM 762 N N . ALA A 1 98 ? -12.961 -2.708 52.413 1.00 75.19 98 ALA A N 1
ATOM 763 C CA . ALA A 1 98 ? -13.274 -2.688 50.985 1.00 75.19 98 ALA A CA 1
ATOM 764 C C . ALA A 1 98 ? -12.716 -1.426 50.306 1.00 75.19 98 ALA A C 1
ATOM 766 O O . ALA A 1 98 ? -12.024 -1.532 49.289 1.00 75.19 98 ALA A O 1
ATOM 767 N N . THR A 1 99 ? -12.902 -0.256 50.919 1.00 76.12 99 THR A N 1
ATOM 768 C CA . THR A 1 99 ? -12.379 1.025 50.421 1.00 76.12 99 THR A CA 1
ATOM 769 C C . THR A 1 99 ? -10.853 1.014 50.314 1.00 76.12 99 THR A C 1
ATOM 771 O O . THR A 1 99 ? -10.301 1.417 49.288 1.00 76.12 99 THR A O 1
ATOM 774 N N . LYS A 1 100 ? -10.143 0.448 51.305 1.00 82.94 100 LYS A N 1
ATOM 775 C CA . LYS A 1 100 ? -8.680 0.259 51.232 1.00 82.94 100 LYS A CA 1
ATOM 776 C C . LYS A 1 100 ? -8.258 -0.627 50.052 1.00 82.94 100 LYS A C 1
ATOM 778 O O . LYS A 1 100 ? -7.278 -0.315 49.375 1.00 82.94 100 LYS A O 1
ATOM 783 N N . LYS A 1 101 ? -8.992 -1.710 49.763 1.00 80.94 101 LYS A N 1
ATOM 784 C CA . LYS A 1 101 ? -8.701 -2.597 48.616 1.00 80.94 101 LYS A CA 1
ATOM 785 C C . LYS A 1 101 ? -8.923 -1.898 47.274 1.00 80.94 101 LYS A C 1
ATOM 787 O O . LYS A 1 101 ? -8.119 -2.089 46.360 1.00 80.94 101 LYS A O 1
ATOM 792 N N . VAL A 1 102 ? -9.967 -1.078 47.165 1.00 75.38 102 VAL A N 1
ATOM 793 C CA . VAL A 1 102 ? -10.254 -0.282 45.962 1.00 75.38 102 VAL A CA 1
ATOM 794 C C . VAL A 1 102 ? -9.171 0.776 45.736 1.00 75.38 102 VAL A C 1
ATOM 796 O O . VAL A 1 102 ? -8.620 0.847 44.636 1.00 75.38 102 VAL A O 1
ATOM 799 N N . HIS A 1 103 ? -8.773 1.518 46.775 1.00 76.12 103 HIS A N 1
ATOM 800 C CA . HIS A 1 103 ? -7.661 2.472 46.682 1.00 76.12 103 HIS A CA 1
ATOM 801 C C . HIS A 1 103 ? -6.348 1.804 46.263 1.00 76.12 103 HIS A C 1
ATOM 803 O O . HIS A 1 103 ? -5.655 2.310 45.380 1.00 76.12 103 HIS A O 1
ATOM 809 N N . HIS A 1 104 ? -6.028 0.637 46.830 1.00 81.19 104 HIS A N 1
ATOM 810 C CA . HIS A 1 104 ? -4.832 -0.122 46.450 1.00 81.19 104 HIS A CA 1
ATOM 811 C C . HIS A 1 104 ? -4.861 -0.571 44.984 1.00 81.19 104 HIS A C 1
ATOM 813 O O . HIS A 1 104 ? -3.860 -0.467 44.274 1.00 81.19 104 HIS A O 1
ATOM 819 N N . ALA A 1 105 ? -6.012 -1.051 44.500 1.00 74.38 105 ALA A N 1
ATOM 820 C CA . ALA A 1 105 ? -6.180 -1.427 43.098 1.00 74.38 105 ALA A CA 1
ATOM 821 C C . ALA A 1 105 ? -6.043 -0.216 42.157 1.00 74.38 105 ALA A C 1
ATOM 823 O O . ALA A 1 105 ? -5.395 -0.328 41.115 1.00 74.38 105 ALA A O 1
ATOM 824 N N . SER A 1 106 ? -6.581 0.940 42.556 1.00 74.31 106 SER A N 1
ATOM 825 C CA . SER A 1 106 ? -6.471 2.202 41.815 1.00 74.31 106 SER A CA 1
ATOM 826 C C . SER A 1 106 ? -5.021 2.698 41.732 1.00 74.31 106 SER A C 1
ATOM 828 O O . SER A 1 106 ? -4.547 3.058 40.654 1.00 74.31 106 SER A O 1
ATOM 830 N N . GLY A 1 107 ? -4.258 2.603 42.828 1.00 80.50 107 GLY A N 1
ATOM 831 C CA . GLY A 1 107 ? -2.827 2.932 42.839 1.00 80.50 107 GLY A CA 1
ATOM 832 C C . GLY A 1 107 ? -2.002 2.070 41.874 1.00 80.50 107 GLY A C 1
ATOM 833 O O . GLY A 1 107 ? -1.155 2.584 41.143 1.00 80.50 107 GLY A O 1
ATOM 834 N N . LYS A 1 108 ? -2.298 0.765 41.794 1.00 80.75 108 LYS A N 1
ATOM 835 C CA . LYS A 1 108 ? -1.646 -0.141 40.828 1.00 80.75 108 LYS A CA 1
ATOM 836 C C . LYS A 1 108 ? -1.991 0.191 39.377 1.00 80.75 108 LYS A C 1
ATOM 838 O O . LYS A 1 108 ? -1.126 0.072 38.512 1.00 80.75 108 LYS A O 1
ATOM 843 N N . LEU A 1 109 ? -3.223 0.629 39.115 1.00 73.88 109 LEU A N 1
ATOM 844 C CA . LEU A 1 109 ? -3.639 1.075 37.785 1.00 73.88 109 LEU A CA 1
ATOM 845 C C . LEU A 1 109 ? -2.860 2.327 37.355 1.00 73.88 109 LEU A C 1
ATOM 847 O O . LEU A 1 109 ? -2.351 2.368 36.239 1.00 73.88 109 LEU A O 1
ATOM 851 N N . GLY A 1 110 ? -2.697 3.300 38.259 1.00 78.81 110 GLY A N 1
ATOM 852 C CA . GLY A 1 110 ? -1.916 4.513 37.995 1.00 78.81 110 GLY A CA 1
ATOM 853 C C . GLY A 1 110 ? -0.438 4.230 37.705 1.00 78.81 110 GLY A C 1
ATOM 854 O O . GLY A 1 110 ? 0.146 4.844 36.815 1.00 78.81 110 GLY A O 1
ATOM 855 N N . SER A 1 111 ? 0.162 3.252 38.393 1.00 78.69 111 SER A N 1
ATOM 856 C CA . SER A 1 111 ? 1.533 2.811 38.099 1.00 78.69 111 SER A CA 1
ATOM 857 C C . SER A 1 111 ? 1.648 2.158 36.715 1.00 78.69 111 SER A C 1
ATOM 859 O O . SER A 1 111 ? 2.557 2.504 35.963 1.00 78.69 111 SER A O 1
ATOM 861 N N . ALA A 1 112 ? 0.709 1.280 36.341 1.00 73.69 112 ALA A N 1
ATOM 862 C CA . ALA A 1 112 ? 0.689 0.663 35.013 1.00 73.69 112 ALA A CA 1
ATOM 863 C C . ALA A 1 112 ? 0.459 1.694 33.890 1.00 73.69 112 ALA A C 1
ATOM 865 O O . ALA A 1 112 ? 1.056 1.590 32.819 1.00 73.69 112 ALA A O 1
ATOM 866 N N . GLU A 1 113 ? -0.369 2.712 34.140 1.00 73.69 113 GLU A N 1
ATOM 867 C CA . GLU A 1 113 ? -0.589 3.835 33.224 1.00 73.69 113 GLU A CA 1
ATOM 868 C C . GLU A 1 113 ? 0.690 4.654 33.026 1.00 73.69 113 GLU A C 1
ATOM 870 O O . GLU A 1 113 ? 1.063 4.934 31.888 1.00 73.69 113 GLU A O 1
ATOM 875 N N . ALA A 1 114 ? 1.404 4.983 34.106 1.00 77.19 114 ALA A N 1
ATOM 876 C CA . ALA A 1 114 ? 2.677 5.693 34.020 1.00 77.19 114 ALA A CA 1
ATOM 877 C C . ALA A 1 114 ? 3.717 4.905 33.204 1.00 77.19 114 ALA A C 1
ATOM 879 O O . ALA A 1 114 ? 4.413 5.491 32.375 1.00 77.19 114 ALA A O 1
ATOM 880 N N . SER A 1 115 ? 3.772 3.578 33.372 1.00 80.00 115 SER A N 1
ATOM 881 C CA . SER A 1 115 ? 4.620 2.694 32.561 1.00 80.00 115 SER A CA 1
ATOM 882 C C . SER A 1 115 ? 4.200 2.643 31.088 1.00 80.00 115 SER A C 1
ATOM 884 O O . SER A 1 115 ? 5.055 2.600 30.209 1.00 80.00 115 SER A O 1
ATOM 886 N N . LEU A 1 116 ? 2.899 2.676 30.783 1.00 72.69 116 LEU A N 1
ATOM 887 C CA . LEU A 1 116 ? 2.414 2.741 29.399 1.00 72.69 116 LEU A CA 1
ATOM 888 C C . LEU A 1 116 ? 2.725 4.095 28.750 1.00 72.69 116 LEU A C 1
ATOM 890 O O . LEU A 1 116 ? 3.153 4.143 27.597 1.00 72.69 116 LEU A O 1
ATOM 894 N N . LEU A 1 117 ? 2.540 5.195 29.481 1.00 75.56 117 LEU A N 1
ATOM 895 C CA . LEU A 1 117 ? 2.819 6.545 28.992 1.00 75.56 117 LEU A CA 1
ATOM 896 C C . LEU A 1 117 ? 4.318 6.771 28.762 1.00 75.56 117 LEU A C 1
ATOM 898 O O . LEU A 1 117 ? 4.688 7.358 27.745 1.00 75.56 117 LEU A O 1
ATOM 902 N N . SER A 1 118 ? 5.184 6.260 29.643 1.00 76.44 118 SER A N 1
ATOM 903 C CA . SER A 1 118 ? 6.636 6.322 29.436 1.00 76.44 118 SER A CA 1
ATOM 904 C C . SER A 1 118 ? 7.081 5.487 28.232 1.00 76.44 118 SER A C 1
ATOM 906 O O . SER A 1 118 ? 7.964 5.906 27.485 1.00 76.44 118 SER A O 1
ATOM 908 N N . PHE A 1 119 ? 6.424 4.351 27.981 1.00 72.62 119 PHE A N 1
ATOM 909 C CA . PHE A 1 119 ? 6.726 3.480 26.846 1.00 72.62 119 PHE A CA 1
ATOM 910 C C . PHE A 1 119 ? 6.296 4.055 25.484 1.00 72.62 119 PHE A C 1
ATOM 912 O O . PHE A 1 119 ? 6.915 3.748 24.456 1.00 72.62 119 PHE A O 1
ATOM 919 N N . LEU A 1 120 ? 5.236 4.872 25.456 1.00 73.81 120 LEU A N 1
ATOM 920 C CA . LEU A 1 120 ? 4.684 5.472 24.232 1.00 73.81 120 LEU A CA 1
ATOM 921 C C . LEU A 1 120 ? 5.434 6.736 23.770 1.00 73.81 120 LEU A C 1
ATOM 923 O O . LEU A 1 120 ? 5.368 7.076 22.589 1.00 73.81 120 LEU A O 1
ATOM 927 N N . GLY A 1 121 ? 6.210 7.379 24.648 1.00 69.94 121 GLY A N 1
ATOM 928 C CA . GLY A 1 121 ? 7.026 8.552 24.323 1.00 69.94 121 GLY A CA 1
ATOM 929 C C . GLY A 1 121 ? 6.217 9.819 23.965 1.00 69.94 121 GLY A C 1
ATOM 930 O O . GLY A 1 121 ? 5.005 9.768 23.763 1.00 69.94 121 GLY A O 1
ATOM 931 N N . PRO A 1 122 ? 6.870 10.993 23.869 1.00 56.31 122 PRO A N 1
ATOM 932 C CA . PRO A 1 122 ? 6.203 12.297 23.718 1.00 56.31 122 PRO A CA 1
ATOM 933 C C . PRO A 1 122 ? 5.667 12.613 22.301 1.00 56.31 122 PRO A C 1
ATOM 935 O O . PRO A 1 122 ? 5.444 13.774 21.962 1.00 56.31 122 PRO A O 1
ATOM 938 N N . ALA A 1 123 ? 5.442 11.620 21.439 1.00 45.50 123 ALA A N 1
ATOM 939 C CA . ALA A 1 123 ? 5.097 11.863 20.037 1.00 45.50 123 ALA A CA 1
ATOM 940 C C . ALA A 1 123 ? 3.606 12.215 19.830 1.00 45.50 123 ALA A C 1
ATOM 942 O O . ALA A 1 123 ? 2.790 11.359 19.509 1.00 45.50 123 ALA A O 1
ATOM 943 N N . GLY A 1 124 ? 3.272 13.498 19.997 1.00 42.03 124 GLY A N 1
ATOM 944 C CA . GLY A 1 124 ? 2.398 14.323 19.141 1.00 42.03 124 GLY A CA 1
ATOM 945 C C . GLY A 1 124 ? 1.156 13.756 18.430 1.00 42.03 124 GLY A C 1
ATOM 946 O O . GLY A 1 124 ? 0.796 14.307 17.392 1.00 42.03 124 GLY A O 1
ATOM 947 N N . ARG A 1 125 ? 0.473 12.710 18.914 1.00 46.97 125 ARG A N 1
ATOM 948 C CA . ARG A 1 125 ? -0.836 12.298 18.370 1.00 46.97 125 ARG A CA 1
ATOM 949 C C . ARG A 1 125 ? -1.879 12.075 19.473 1.00 46.97 125 ARG A C 1
ATOM 951 O O . ARG A 1 125 ? -1.633 11.315 20.410 1.00 46.97 125 ARG A O 1
ATOM 958 N N . PRO A 1 126 ? -3.064 12.701 19.371 1.00 52.22 126 PRO A N 1
ATOM 959 C CA . PRO A 1 126 ? -4.142 12.502 20.327 1.00 52.22 126 PRO A CA 1
ATOM 960 C C . PRO A 1 126 ? -4.916 11.226 19.972 1.00 52.22 126 PRO A C 1
ATOM 962 O O . PRO A 1 126 ? -5.642 11.207 18.984 1.00 52.22 126 PRO A O 1
ATOM 965 N N . SER A 1 127 ? -4.802 10.153 20.761 1.00 62.31 127 SER A N 1
ATOM 966 C CA . SER A 1 127 ? -5.825 9.090 20.709 1.00 62.31 127 SER A CA 1
ATOM 967 C C . SER A 1 127 ? -5.899 8.197 21.959 1.00 62.31 127 SER A C 1
ATOM 969 O O . SER A 1 127 ? -6.981 8.090 22.528 1.00 62.31 127 SER A O 1
ATOM 971 N N . PRO A 1 128 ? -4.804 7.631 22.509 1.00 58.75 128 PRO A N 1
ATOM 972 C CA . PRO A 1 128 ? -4.927 6.680 23.628 1.00 58.75 128 PRO A CA 1
ATOM 973 C C . PRO A 1 128 ? -5.021 7.358 25.006 1.00 58.75 128 PRO A C 1
ATOM 975 O O . PRO A 1 128 ? -5.776 6.932 25.878 1.00 58.75 128 PRO A O 1
ATOM 978 N N . ALA A 1 129 ? -4.279 8.453 25.198 1.00 62.38 129 ALA A N 1
ATOM 979 C CA . ALA A 1 129 ? -4.199 9.166 26.475 1.00 62.38 129 ALA A CA 1
ATOM 980 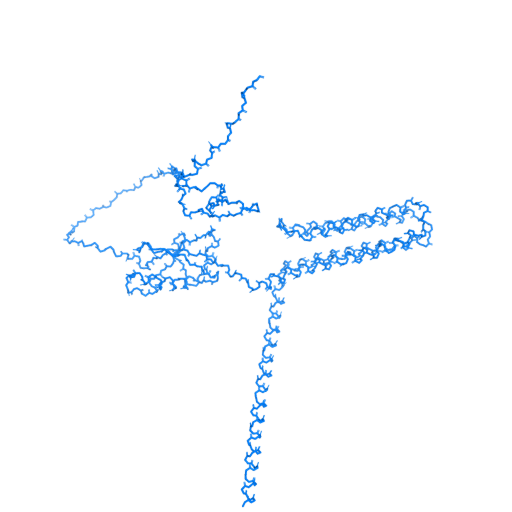C C . ALA A 1 129 ? -5.495 9.910 26.849 1.00 62.38 129 ALA A C 1
ATOM 982 O O . ALA A 1 129 ? -5.741 10.179 28.025 1.00 62.38 129 ALA A O 1
ATOM 983 N N . ASN A 1 130 ? -6.324 10.257 25.863 1.00 66.81 130 ASN A N 1
ATOM 984 C CA . ASN A 1 130 ? -7.612 10.907 26.108 1.00 66.81 130 ASN A CA 1
ATOM 985 C C . ASN A 1 130 ? -8.656 9.900 26.603 1.00 66.81 130 ASN A C 1
ATOM 987 O O . ASN A 1 130 ? -9.425 10.217 27.509 1.00 66.81 130 ASN A O 1
ATOM 991 N N . GLU A 1 131 ? -8.608 8.666 26.106 1.00 60.81 131 GLU A N 1
ATOM 992 C CA . GLU A 1 131 ? -9.558 7.622 26.493 1.00 60.81 131 GLU A CA 1
ATOM 993 C C . GLU A 1 131 ? -9.234 7.038 27.867 1.00 60.81 131 GLU A C 1
ATOM 995 O O . GLU A 1 131 ? -10.142 6.838 28.671 1.00 60.81 131 GLU A O 1
ATOM 1000 N N . LEU A 1 132 ? -7.948 6.916 28.211 1.00 65.19 132 LEU A N 1
ATOM 1001 C CA . LEU A 1 132 ? -7.514 6.656 29.590 1.00 65.19 132 LEU A CA 1
ATOM 1002 C C . LEU A 1 132 ? -7.978 7.759 30.558 1.00 65.19 132 LEU A C 1
ATOM 1004 O O . LEU A 1 132 ? -8.544 7.460 31.611 1.00 65.19 132 LEU A O 1
ATOM 1008 N N . ARG A 1 133 ? -7.846 9.039 30.175 1.00 69.00 133 ARG A N 1
ATOM 1009 C CA . ARG A 1 133 ? -8.362 10.167 30.972 1.00 69.00 133 ARG A CA 1
ATOM 1010 C C . ARG A 1 133 ? -9.882 10.131 31.143 1.00 69.00 133 ARG A C 1
ATOM 1012 O O . ARG A 1 133 ? -10.370 10.422 32.235 1.00 69.00 133 ARG A O 1
ATOM 1019 N N . ARG A 1 134 ? -10.637 9.747 30.107 1.00 65.88 134 ARG A N 1
ATOM 1020 C CA . ARG A 1 134 ? -12.097 9.563 30.199 1.00 65.88 134 ARG A CA 1
ATOM 1021 C C . ARG A 1 134 ? -12.465 8.433 31.155 1.00 65.88 134 ARG A C 1
ATOM 1023 O O . ARG A 1 134 ? -13.299 8.652 32.030 1.00 65.88 134 ARG A O 1
ATOM 1030 N N . VAL A 1 135 ? -11.809 7.273 31.055 1.00 66.44 135 VAL A N 1
ATOM 1031 C CA . VAL A 1 135 ? -12.023 6.148 31.985 1.00 66.44 135 VAL A CA 1
ATOM 1032 C C . VAL A 1 135 ? -11.730 6.573 33.424 1.00 66.44 135 VAL A C 1
ATOM 1034 O O . VAL A 1 135 ? -12.518 6.274 34.321 1.00 66.44 135 VAL A O 1
ATOM 1037 N N . ARG A 1 136 ? -10.659 7.342 33.657 1.00 69.31 136 ARG A N 1
ATOM 1038 C CA . ARG A 1 136 ? -10.323 7.878 34.984 1.00 69.31 136 ARG A CA 1
ATOM 1039 C C . ARG A 1 136 ? -11.398 8.819 35.527 1.00 69.31 136 ARG A C 1
ATOM 1041 O O . ARG A 1 136 ? -11.770 8.684 36.688 1.00 69.31 136 ARG A O 1
ATOM 1048 N N . LYS A 1 137 ? -11.928 9.725 34.700 1.00 71.00 137 LYS A N 1
ATOM 1049 C CA . LYS A 1 137 ? -12.998 10.654 35.102 1.00 71.00 137 LYS A CA 1
ATOM 1050 C C . LYS A 1 137 ? -14.284 9.912 35.480 1.00 71.00 137 LYS A C 1
ATOM 1052 O O . LYS A 1 137 ? -14.887 10.225 36.499 1.00 71.00 137 LYS A O 1
ATOM 1057 N N . VAL A 1 138 ? -14.657 8.896 34.702 1.00 67.25 138 VAL A N 1
ATOM 1058 C CA . VAL A 1 138 ? -15.827 8.049 34.986 1.00 67.25 138 VAL A CA 1
ATOM 1059 C C . VAL A 1 138 ? -15.623 7.235 36.267 1.00 67.25 138 VAL A C 1
ATOM 1061 O O . VAL A 1 138 ? -16.511 7.184 37.111 1.00 67.25 138 VAL A O 1
ATOM 1064 N N . THR A 1 139 ? -14.436 6.649 36.450 1.00 67.94 139 THR A N 1
ATOM 1065 C CA . THR A 1 139 ? -14.112 5.864 37.653 1.00 67.94 139 THR A CA 1
ATOM 1066 C C . THR A 1 139 ? -14.117 6.735 38.911 1.00 67.94 139 THR A C 1
ATOM 1068 O O . THR A 1 139 ? -14.642 6.309 39.932 1.00 67.94 139 THR A O 1
ATOM 1071 N N . ALA A 1 140 ? -13.580 7.958 38.840 1.00 67.31 140 ALA A N 1
ATOM 1072 C CA . ALA A 1 140 ? -13.607 8.907 39.953 1.00 67.31 140 ALA A CA 1
ATOM 1073 C C . ALA A 1 140 ? -15.043 9.304 40.334 1.00 67.31 140 ALA A C 1
ATOM 1075 O O . ALA A 1 140 ? -15.398 9.221 41.502 1.00 67.31 140 ALA A O 1
ATOM 1076 N N . SER A 1 141 ? -15.890 9.615 39.346 1.00 69.38 141 SER A N 1
ATOM 1077 C CA . SER A 1 141 ? -17.294 9.983 39.585 1.00 69.38 141 SER A CA 1
ATOM 1078 C C . SER A 1 141 ? -18.091 8.880 40.291 1.00 69.38 141 SER A C 1
ATOM 1080 O O . SER A 1 141 ? -18.927 9.176 41.133 1.00 69.38 141 SER A O 1
ATOM 1082 N N . LEU A 1 142 ? -17.830 7.606 39.980 1.00 64.38 142 LEU A N 1
ATOM 1083 C CA . LEU A 1 142 ? -18.484 6.481 40.664 1.00 64.38 142 LEU A CA 1
ATOM 1084 C C . LEU A 1 142 ? -17.990 6.271 42.084 1.00 64.38 142 LEU A C 1
ATOM 1086 O O . LEU A 1 142 ? -18.753 5.811 42.924 1.00 64.38 142 LEU A O 1
ATOM 1090 N N . LEU A 1 143 ? -16.707 6.530 42.336 1.00 67.31 143 LEU A N 1
ATOM 1091 C CA . LEU A 1 143 ? -16.165 6.429 43.685 1.00 67.31 143 LEU A CA 1
ATOM 1092 C C . LEU A 1 143 ? -16.779 7.499 44.588 1.00 67.31 143 LEU A C 1
ATOM 1094 O O . LEU A 1 143 ? -17.128 7.171 45.720 1.00 67.31 143 LEU A O 1
ATOM 1098 N N . ASP A 1 144 ? -16.987 8.711 44.069 1.00 69.50 144 ASP A N 1
ATOM 1099 C CA . ASP A 1 144 ? -17.692 9.780 44.783 1.00 69.50 144 ASP A CA 1
ATOM 1100 C C . ASP A 1 144 ? -19.165 9.407 45.035 1.00 69.50 144 ASP A C 1
ATOM 1102 O O . ASP A 1 144 ? -19.635 9.490 46.168 1.00 69.50 144 ASP A O 1
ATOM 1106 N N . GLU A 1 145 ? -19.880 8.870 44.037 1.00 66.94 145 GLU A N 1
ATOM 1107 C CA . GLU A 1 145 ? -21.267 8.416 44.239 1.00 66.94 145 GLU A CA 1
ATOM 1108 C C . GLU A 1 145 ? -21.382 7.245 45.230 1.00 66.94 145 GLU A C 1
ATOM 1110 O O . GLU A 1 145 ? -22.302 7.202 46.050 1.00 66.94 145 GLU A O 1
ATOM 1115 N N . LEU A 1 146 ? -20.449 6.289 45.192 1.00 64.94 146 LEU A N 1
ATOM 1116 C CA . LEU A 1 146 ? -20.405 5.186 46.155 1.00 64.94 146 LEU A CA 1
ATOM 1117 C C . LEU A 1 146 ? -20.105 5.685 47.573 1.00 64.94 146 LEU A C 1
ATOM 1119 O O . LEU A 1 146 ? -20.664 5.143 48.530 1.00 64.94 146 LEU A O 1
ATOM 1123 N N . ALA A 1 147 ? -19.258 6.708 47.718 1.00 65.50 147 ALA A N 1
ATOM 1124 C CA . ALA A 1 147 ? -18.989 7.347 49.002 1.00 65.50 147 ALA A CA 1
ATOM 1125 C C . ALA A 1 147 ? -20.242 8.048 49.555 1.00 65.50 147 ALA A C 1
ATOM 1127 O O . ALA A 1 147 ? -20.583 7.847 50.721 1.00 65.50 147 ALA A O 1
ATOM 1128 N N . ASP A 1 148 ? -20.994 8.763 48.714 1.00 64.19 148 ASP A N 1
ATOM 1129 C CA . ASP A 1 148 ? -22.253 9.420 49.099 1.00 64.19 148 ASP A CA 1
ATOM 1130 C C . ASP A 1 148 ? -23.354 8.428 49.507 1.00 64.19 148 ASP A C 1
ATOM 1132 O O . ASP A 1 148 ? -24.177 8.705 50.389 1.00 64.19 148 ASP A O 1
ATOM 1136 N N . VAL A 1 149 ? -23.381 7.247 48.883 1.00 63.38 149 VAL A N 1
ATOM 1137 C CA . VAL A 1 149 ? -24.298 6.165 49.269 1.00 63.38 149 VAL A CA 1
ATOM 1138 C C . VAL A 1 149 ? -23.863 5.498 50.573 1.00 63.38 149 VAL A C 1
ATOM 1140 O O . VAL A 1 149 ? -24.718 5.182 51.404 1.00 63.38 149 VAL A O 1
ATOM 1143 N N . ALA A 1 150 ? -22.557 5.337 50.797 1.00 60.00 150 ALA A N 1
ATOM 1144 C CA . ALA A 1 150 ? -22.022 4.820 52.055 1.00 60.00 150 ALA A CA 1
ATOM 1145 C C . ALA A 1 150 ? -22.257 5.780 53.239 1.00 60.00 150 ALA A C 1
ATOM 1147 O O . ALA A 1 150 ? -22.471 5.316 54.357 1.00 60.00 150 ALA A O 1
ATOM 1148 N N . LEU A 1 151 ? -22.287 7.096 52.999 1.00 66.56 151 LEU A N 1
ATOM 1149 C CA . LEU A 1 151 ? -22.533 8.127 54.018 1.00 66.56 151 LEU A CA 1
ATOM 1150 C C . LEU A 1 151 ? -24.020 8.323 54.380 1.00 66.56 151 LEU A C 1
ATOM 1152 O O . LEU A 1 151 ? -24.355 9.200 55.173 1.00 66.56 151 LEU A O 1
ATOM 1156 N N . GLY A 1 152 ? -24.920 7.474 53.873 1.00 56.66 152 GLY A N 1
ATOM 1157 C CA . GLY A 1 152 ? -26.252 7.313 54.462 1.00 56.66 152 GLY A CA 1
ATOM 1158 C C . GLY A 1 152 ? -27.277 8.393 54.105 1.00 56.66 152 GLY A C 1
ATOM 1159 O O . GLY A 1 152 ? -28.161 8.687 54.911 1.00 56.66 152 GLY A O 1
ATOM 1160 N N . SER A 1 153 ? -27.232 8.963 52.894 1.00 53.34 153 SER A N 1
ATOM 1161 C CA . SER A 1 153 ? -28.367 9.767 52.414 1.00 53.34 153 SER A CA 1
ATOM 1162 C C . SER A 1 153 ? -29.613 8.878 52.224 1.00 53.34 153 SER A C 1
ATOM 1164 O O . SER A 1 153 ? -29.571 7.834 51.575 1.00 53.34 153 SER A O 1
ATOM 1166 N N . LYS A 1 154 ? -30.736 9.281 52.837 1.00 53.41 154 LYS A N 1
ATOM 1167 C CA . LYS A 1 154 ? -32.003 8.536 53.052 1.00 53.41 154 LYS A CA 1
ATOM 1168 C C . LYS A 1 154 ? -32.777 8.061 51.799 1.00 53.41 154 LYS A C 1
ATOM 1170 O O . LYS A 1 154 ? -33.955 7.733 51.896 1.00 53.41 154 LYS A O 1
ATOM 1175 N N . VAL A 1 155 ? -32.162 7.979 50.623 1.00 53.03 155 VAL A N 1
ATOM 1176 C CA . VAL A 1 155 ? -32.829 7.605 49.363 1.00 53.03 155 VAL A CA 1
ATOM 1177 C C . VAL A 1 155 ? -32.281 6.260 48.873 1.00 53.03 155 VAL A C 1
ATOM 1179 O O . VAL A 1 155 ? -31.440 6.218 47.983 1.00 53.03 155 VAL A O 1
ATOM 1182 N N . GLN A 1 156 ? -32.696 5.146 49.491 1.00 60.34 156 GLN A N 1
ATOM 1183 C CA . GLN A 1 156 ? -31.968 3.868 49.369 1.00 60.34 156 GLN A CA 1
ATOM 1184 C C . GLN A 1 156 ? -32.504 2.825 48.373 1.00 60.34 156 GLN A C 1
ATOM 1186 O O . GLN A 1 156 ? -31.743 1.938 48.005 1.00 60.34 156 GLN A O 1
ATOM 1191 N N . SER A 1 157 ? -33.741 2.891 47.878 1.00 56.03 157 SER A N 1
ATOM 1192 C CA . SER A 1 157 ? -34.256 1.866 46.945 1.00 56.03 157 SER A CA 1
ATOM 1193 C C . SER A 1 157 ? -34.044 2.246 45.476 1.00 56.03 157 SER A C 1
ATOM 1195 O O . SER A 1 157 ? -33.411 1.500 44.729 1.00 56.03 157 SER A O 1
ATOM 1197 N N . SER A 1 158 ? -34.467 3.446 45.069 1.00 55.31 158 SER A N 1
ATOM 1198 C CA . SER A 1 158 ? -34.314 3.906 43.679 1.00 55.31 158 SER A CA 1
ATOM 1199 C C . SER A 1 158 ? -32.855 4.177 43.290 1.00 55.31 158 SER A C 1
ATOM 1201 O O . SER A 1 158 ? -32.472 3.938 42.146 1.00 55.31 158 SER A O 1
ATOM 1203 N N . ARG A 1 159 ? -32.007 4.611 44.238 1.00 60.28 159 ARG A N 1
ATOM 1204 C CA . ARG A 1 159 ? -30.571 4.830 43.979 1.00 60.28 159 ARG A CA 1
ATOM 1205 C C . ARG A 1 159 ? -29.777 3.531 43.852 1.00 60.28 159 ARG A C 1
ATOM 1207 O O . ARG A 1 159 ? -28.794 3.515 43.125 1.00 60.28 159 ARG A O 1
ATOM 1214 N N . ARG A 1 160 ? -30.202 2.437 44.498 1.00 59.41 160 ARG A N 1
ATOM 1215 C CA . ARG A 1 160 ? -29.517 1.134 44.403 1.00 59.41 160 ARG A CA 1
ATOM 1216 C C . ARG A 1 160 ? -29.678 0.522 43.011 1.00 59.41 160 ARG A C 1
ATOM 1218 O O . ARG A 1 160 ? -28.691 0.132 42.403 1.00 59.41 160 ARG A O 1
ATOM 1225 N N . ALA A 1 161 ? -30.898 0.555 42.469 1.00 58.81 161 ALA A N 1
ATOM 1226 C CA . ALA A 1 161 ? -31.160 0.146 41.089 1.00 58.81 161 ALA A CA 1
ATOM 1227 C C . ALA A 1 161 ? -30.427 1.044 40.072 1.00 58.81 161 ALA A C 1
ATOM 1229 O O . ALA A 1 161 ? -29.888 0.547 39.086 1.00 58.81 161 ALA A O 1
ATOM 1230 N N . ALA A 1 162 ? -30.349 2.356 40.331 1.00 57.72 162 ALA A N 1
ATOM 1231 C CA . ALA A 1 162 ? -29.573 3.276 39.498 1.00 57.72 162 ALA A CA 1
ATOM 1232 C C . ALA A 1 162 ? -28.059 2.987 39.549 1.00 57.72 162 ALA A C 1
ATOM 1234 O O . ALA A 1 162 ? -27.397 3.018 38.512 1.00 57.72 162 ALA A O 1
ATOM 1235 N N . LEU A 1 163 ? -27.520 2.646 40.725 1.00 61.00 163 LEU A N 1
ATOM 1236 C CA . LEU A 1 163 ? -26.117 2.266 40.910 1.00 61.00 163 LEU A CA 1
ATOM 1237 C C . LEU A 1 163 ? -25.763 0.961 40.197 1.00 61.00 163 LEU A C 1
ATOM 1239 O O . LEU A 1 163 ? -24.728 0.916 39.540 1.00 61.00 163 LEU A O 1
ATOM 1243 N N . ASP A 1 164 ? -26.609 -0.069 40.266 1.00 57.62 164 ASP A N 1
ATOM 1244 C CA . ASP A 1 164 ? -26.358 -1.339 39.568 1.00 57.62 164 ASP A CA 1
ATOM 1245 C C . ASP A 1 164 ? -26.324 -1.146 38.042 1.00 57.62 164 ASP A C 1
ATOM 1247 O O . ASP A 1 164 ? -25.433 -1.660 37.359 1.00 57.62 164 ASP A O 1
ATOM 1251 N N . VAL A 1 165 ? -27.237 -0.331 37.501 1.00 60.41 165 VAL A N 1
ATOM 1252 C CA . VAL A 1 165 ? -27.251 0.030 36.073 1.00 60.41 165 VAL A CA 1
ATOM 1253 C C . VAL A 1 165 ? -26.022 0.871 35.694 1.00 60.41 165 VAL A C 1
ATOM 1255 O O . VAL A 1 165 ? -25.441 0.670 34.622 1.00 60.41 165 VAL A O 1
ATOM 1258 N N . SER A 1 166 ? -25.588 1.781 36.572 1.00 63.28 166 SER A N 1
ATOM 1259 C CA . SER A 1 166 ? -24.413 2.635 36.359 1.00 63.28 166 SER A CA 1
ATOM 1260 C C . SER A 1 166 ? -23.106 1.834 36.396 1.00 63.28 166 SER A C 1
ATOM 1262 O O . SER A 1 166 ? -22.273 1.959 35.495 1.00 63.28 166 SER A O 1
ATOM 1264 N N . LEU A 1 167 ? -22.950 0.922 37.362 1.00 59.72 167 LEU A N 1
ATOM 1265 C CA . LEU A 1 167 ? -21.769 0.069 37.493 1.00 59.72 167 LEU A CA 1
ATOM 1266 C C . LEU A 1 167 ? -21.611 -0.844 36.271 1.00 59.72 167 LEU A C 1
ATOM 1268 O O . LEU A 1 167 ? -20.521 -0.944 35.705 1.00 59.72 167 LEU A O 1
ATOM 1272 N N . ASP A 1 168 ? -22.703 -1.455 35.810 1.00 57.91 168 ASP A N 1
ATOM 1273 C CA . ASP A 1 168 ? -22.685 -2.332 34.640 1.00 57.91 168 ASP A CA 1
ATOM 1274 C C . ASP A 1 168 ? -22.393 -1.557 33.338 1.00 57.91 168 ASP A C 1
ATOM 1276 O O . ASP A 1 168 ? -21.625 -2.016 32.485 1.00 57.91 168 ASP A O 1
ATOM 1280 N N . SER A 1 169 ? -22.910 -0.329 33.212 1.00 59.44 169 SER A N 1
ATOM 1281 C CA . SER A 1 169 ? -22.558 0.600 32.126 1.00 59.44 169 SER A CA 1
ATOM 1282 C C . SER A 1 169 ? -21.062 0.932 32.118 1.00 59.44 169 SER A C 1
ATOM 1284 O O . SER A 1 169 ? -20.413 0.942 31.067 1.00 59.44 169 SER A O 1
ATOM 1286 N N . VAL A 1 170 ? -20.466 1.125 33.293 1.00 58.84 170 VAL A N 1
ATOM 1287 C CA . VAL A 1 170 ? -19.054 1.505 33.429 1.00 58.84 170 VAL A CA 1
ATOM 1288 C C . VAL A 1 170 ? -18.131 0.327 33.174 1.00 58.84 170 VAL A C 1
ATOM 1290 O O . VAL A 1 170 ? -17.118 0.482 32.492 1.00 58.84 170 VAL A O 1
ATOM 1293 N N . VAL A 1 171 ? -18.489 -0.866 33.644 1.00 63.31 171 VAL A N 1
ATOM 1294 C CA . VAL A 1 171 ? -17.770 -2.101 33.312 1.00 63.31 171 VAL A CA 1
ATOM 1295 C C . VAL A 1 171 ? -17.798 -2.334 31.802 1.00 63.31 171 VAL A C 1
ATOM 1297 O O . VAL A 1 171 ? -16.758 -2.631 31.203 1.00 63.31 171 VAL A O 1
ATOM 1300 N N . ARG A 1 172 ? -18.956 -2.135 31.158 1.00 62.56 172 ARG A N 1
ATOM 1301 C CA . ARG A 1 172 ? -19.087 -2.216 29.697 1.00 62.56 172 ARG A CA 1
ATOM 1302 C C . ARG A 1 172 ? -18.239 -1.159 28.986 1.00 62.56 172 ARG A C 1
ATOM 1304 O O . ARG A 1 172 ? -17.522 -1.510 28.048 1.00 62.56 172 ARG A O 1
ATOM 1311 N N . SER A 1 173 ? -18.253 0.085 29.459 1.00 61.06 173 SER A N 1
ATOM 1312 C CA . SER A 1 173 ? -17.483 1.202 28.896 1.00 61.06 173 SER A CA 1
ATOM 1313 C C . SER A 1 173 ? -15.970 1.011 29.054 1.00 61.06 173 SER A C 1
ATOM 1315 O O . SER A 1 173 ? -15.223 1.130 28.087 1.00 61.06 173 SER A O 1
ATOM 1317 N N . SER A 1 174 ? -15.506 0.589 30.230 1.00 62.16 174 SER A N 1
ATOM 1318 C CA . SER A 1 174 ? -14.095 0.293 30.502 1.00 62.16 174 SER A CA 1
ATOM 1319 C C . SER A 1 174 ? -13.592 -0.888 29.665 1.00 62.16 174 SER A C 1
ATOM 1321 O O . SER A 1 174 ? -12.548 -0.809 29.017 1.00 62.16 174 SER A O 1
ATOM 1323 N N . LYS A 1 175 ? -14.386 -1.961 29.553 1.00 63.31 175 LYS A N 1
ATOM 1324 C CA . LYS A 1 175 ? -14.077 -3.099 28.674 1.00 63.31 175 LYS A CA 1
ATOM 1325 C C . LYS A 1 175 ? -14.042 -2.689 27.200 1.00 63.31 175 LYS A C 1
ATOM 1327 O O . LYS A 1 175 ? -13.192 -3.184 26.459 1.00 63.31 175 LYS A O 1
ATOM 1332 N N . ALA A 1 176 ? -14.936 -1.797 26.772 1.00 59.22 176 ALA A N 1
ATOM 1333 C CA . ALA A 1 176 ? -14.929 -1.230 25.428 1.00 59.22 176 ALA A CA 1
ATOM 1334 C C . ALA A 1 176 ? -13.690 -0.353 25.190 1.00 59.22 176 ALA A C 1
ATOM 1336 O O . ALA A 1 176 ? -13.041 -0.519 24.162 1.00 59.22 176 ALA A O 1
ATOM 1337 N N . ALA A 1 177 ? -13.296 0.484 26.153 1.00 60.22 177 ALA A N 1
ATOM 1338 C CA . ALA A 1 177 ? -12.095 1.314 26.086 1.00 60.22 177 ALA A CA 1
ATOM 1339 C C . ALA A 1 177 ? -10.814 0.466 26.030 1.00 60.22 177 ALA A C 1
ATOM 1341 O O . ALA A 1 177 ? -9.981 0.679 25.155 1.00 60.22 177 ALA A O 1
ATOM 1342 N N . CYS A 1 178 ? -10.678 -0.566 26.869 1.00 63.41 178 CYS A N 1
ATOM 1343 C CA . CYS A 1 178 ? -9.549 -1.500 26.792 1.00 63.41 178 CYS A CA 1
ATOM 1344 C C . CYS A 1 178 ? -9.509 -2.237 25.445 1.00 63.41 178 CYS A C 1
ATOM 1346 O O . CYS A 1 178 ? -8.444 -2.378 24.846 1.00 63.41 178 CYS A O 1
ATOM 1348 N N . ARG A 1 179 ? -10.665 -2.682 24.930 1.00 66.00 179 ARG A N 1
ATOM 1349 C CA . ARG A 1 179 ? -10.756 -3.294 23.593 1.00 66.00 179 ARG A CA 1
ATOM 1350 C C . ARG A 1 179 ? -10.389 -2.307 22.490 1.00 66.00 179 ARG A C 1
ATOM 1352 O O . ARG A 1 179 ? -9.708 -2.715 21.558 1.00 66.00 179 ARG A O 1
ATOM 1359 N N . ALA A 1 180 ? -10.793 -1.045 22.605 1.00 59.44 180 ALA A N 1
ATOM 1360 C CA . ALA A 1 180 ? -10.452 0.014 21.666 1.00 59.44 180 ALA A CA 1
ATOM 1361 C C . ALA A 1 180 ? -8.952 0.322 21.701 1.00 59.44 180 ALA A C 1
ATOM 1363 O O . ALA A 1 180 ? -8.341 0.384 20.647 1.00 59.44 180 ALA A O 1
ATOM 1364 N N . VAL A 1 181 ? -8.327 0.402 22.879 1.00 61.56 181 VAL A N 1
ATOM 1365 C CA . VAL A 1 181 ? -6.871 0.577 23.010 1.00 61.56 181 VAL A CA 1
ATOM 1366 C C . VAL A 1 181 ? -6.130 -0.610 22.394 1.00 61.56 181 VAL A C 1
ATOM 1368 O O . VAL A 1 181 ? -5.259 -0.410 21.556 1.00 61.56 181 VAL A O 1
ATOM 1371 N N . VAL A 1 182 ? -6.517 -1.852 22.701 1.00 64.88 182 VAL A N 1
ATOM 1372 C CA . VAL A 1 182 ? -5.914 -3.046 22.076 1.00 64.88 182 VAL A CA 1
ATOM 1373 C C . VAL A 1 182 ? -6.155 -3.070 20.563 1.00 64.88 182 VAL A C 1
ATOM 1375 O O . VAL A 1 182 ? -5.268 -3.466 19.808 1.00 64.88 182 VAL A O 1
ATOM 1378 N N . ALA A 1 183 ? -7.329 -2.641 20.097 1.00 63.28 183 ALA A N 1
ATOM 1379 C CA . ALA A 1 183 ? -7.647 -2.538 18.679 1.00 63.28 183 ALA A CA 1
ATOM 1380 C C . ALA A 1 183 ? -6.828 -1.445 17.990 1.00 63.28 183 ALA A C 1
ATOM 1382 O O . ALA A 1 183 ? -6.324 -1.705 16.909 1.00 63.28 183 ALA A O 1
ATOM 1383 N N . VAL A 1 184 ? -6.624 -0.285 18.617 1.00 63.75 184 VAL A N 1
ATOM 1384 C CA . VAL A 1 184 ? -5.762 0.800 18.127 1.00 63.75 184 VAL A CA 1
ATOM 1385 C C . VAL A 1 184 ? -4.308 0.352 18.110 1.00 63.75 184 VAL A C 1
ATOM 1387 O O . VAL A 1 184 ? -3.637 0.567 17.116 1.00 63.75 184 VAL A O 1
ATOM 1390 N N . MET A 1 185 ? -3.825 -0.367 19.124 1.00 63.62 185 MET A N 1
ATOM 1391 C CA . MET A 1 185 ? -2.454 -0.895 19.137 1.00 63.62 185 MET A CA 1
ATOM 1392 C C . MET A 1 185 ? -2.242 -1.992 18.082 1.00 63.62 185 MET A C 1
ATOM 1394 O O . MET A 1 185 ? -1.212 -2.025 17.407 1.00 63.62 185 MET A O 1
ATOM 1398 N N . ARG A 1 186 ? -3.233 -2.871 17.876 1.00 64.69 186 ARG A N 1
ATOM 1399 C CA . ARG A 1 186 ? -3.232 -3.837 16.762 1.00 64.69 186 ARG A CA 1
ATOM 1400 C C . ARG A 1 186 ? -3.355 -3.138 15.414 1.00 64.69 186 ARG A C 1
ATOM 1402 O O . ARG A 1 186 ? -2.701 -3.564 14.469 1.00 64.69 186 ARG A O 1
ATOM 1409 N N . ALA A 1 187 ? -4.161 -2.084 15.329 1.00 53.25 187 ALA A N 1
ATOM 1410 C CA . ALA A 1 187 ? -4.346 -1.282 14.134 1.00 53.25 187 ALA A CA 1
ATOM 1411 C C . ALA A 1 187 ? -3.094 -0.474 13.825 1.00 53.25 187 ALA A C 1
ATOM 1413 O O . ALA A 1 187 ? -2.729 -0.450 12.675 1.00 53.25 187 ALA A O 1
ATOM 1414 N N . GLU A 1 188 ? -2.354 0.084 14.778 1.00 54.12 188 GLU A N 1
ATOM 1415 C CA . GLU A 1 188 ? -1.055 0.716 14.519 1.00 54.12 188 GLU A CA 1
ATOM 1416 C C . GLU A 1 188 ? -0.008 -0.313 14.076 1.00 54.12 188 GLU A C 1
ATOM 1418 O O . GLU A 1 188 ? 0.752 -0.065 13.139 1.00 54.12 188 GLU A O 1
ATOM 1423 N N . GLY A 1 189 ? -0.020 -1.512 14.669 1.00 52.91 189 GLY A N 1
ATOM 1424 C CA . GLY A 1 189 ? 0.773 -2.646 14.189 1.00 52.91 189 GLY A CA 1
ATOM 1425 C C . GLY A 1 189 ? 0.382 -3.110 12.778 1.00 52.91 189 GLY A C 1
ATOM 1426 O O . GLY A 1 189 ? 1.238 -3.579 12.027 1.00 52.91 189 GLY A O 1
ATOM 1427 N N . ALA A 1 190 ? -0.890 -2.957 12.401 1.00 45.31 190 ALA A N 1
ATOM 1428 C CA . ALA A 1 190 ? -1.431 -3.309 11.092 1.00 45.31 190 ALA A CA 1
ATOM 1429 C C . ALA A 1 190 ? -1.359 -2.162 10.070 1.00 45.31 190 ALA A C 1
ATOM 1431 O O . ALA A 1 190 ? -1.204 -2.445 8.895 1.00 45.31 190 ALA A O 1
ATOM 1432 N N . ILE A 1 191 ? -1.404 -0.895 10.478 1.00 42.62 191 ILE A N 1
ATOM 1433 C CA . ILE A 1 191 ? -1.265 0.319 9.659 1.00 42.62 191 ILE A CA 1
ATOM 1434 C C . ILE A 1 191 ? 0.203 0.458 9.264 1.00 42.62 191 ILE A C 1
ATOM 1436 O O . ILE A 1 191 ? 0.486 0.607 8.082 1.00 42.62 191 ILE A O 1
ATOM 1440 N N . ARG A 1 192 ? 1.146 0.154 10.175 1.00 44.84 192 ARG A N 1
ATOM 1441 C CA . ARG A 1 192 ? 2.556 -0.092 9.808 1.00 44.84 192 ARG A CA 1
ATOM 1442 C C . ARG A 1 192 ? 2.753 -1.221 8.781 1.00 44.84 192 ARG A C 1
ATOM 1444 O O . ARG A 1 192 ? 3.840 -1.333 8.227 1.00 44.84 192 ARG A O 1
ATOM 1451 N N . ARG A 1 193 ? 1.753 -2.082 8.544 1.00 46.03 193 ARG A N 1
ATOM 1452 C CA . ARG A 1 193 ? 1.805 -3.187 7.564 1.00 46.03 193 ARG A CA 1
ATOM 1453 C C . ARG A 1 193 ? 0.920 -2.969 6.330 1.00 46.03 193 ARG A C 1
ATOM 1455 O O . ARG A 1 193 ? 1.231 -3.523 5.280 1.00 46.03 193 ARG A O 1
ATOM 1462 N N . LYS A 1 194 ? -0.168 -2.200 6.434 1.00 42.59 194 LYS A N 1
ATOM 1463 C CA . LYS A 1 194 ? -1.128 -1.916 5.355 1.00 42.59 194 LYS A CA 1
ATOM 1464 C C . LYS A 1 194 ? -0.699 -0.706 4.526 1.00 42.59 194 LYS A C 1
ATOM 1466 O O . LYS A 1 194 ? -0.896 -0.735 3.318 1.00 42.59 194 LYS A O 1
ATOM 1471 N N . ASP A 1 195 ? 0.072 0.205 5.120 1.00 39.50 195 ASP A N 1
ATOM 1472 C CA . ASP A 1 195 ? 0.959 1.124 4.397 1.00 39.50 195 ASP A CA 1
ATOM 1473 C C . ASP A 1 195 ? 2.260 0.414 3.972 1.00 39.50 195 ASP A C 1
ATOM 1475 O O . ASP A 1 195 ? 3.320 1.013 3.870 1.00 39.50 195 ASP A O 1
ATOM 1479 N N . GLY A 1 196 ? 2.183 -0.890 3.672 1.00 39.72 196 GLY A N 1
ATOM 1480 C CA . GLY A 1 196 ? 3.198 -1.641 2.931 1.00 39.72 196 GLY A CA 1
ATOM 1481 C C . GLY A 1 196 ? 3.367 -1.170 1.479 1.00 39.72 196 GLY A C 1
ATOM 1482 O O . GLY A 1 196 ? 4.134 -1.769 0.735 1.00 39.72 196 GLY A O 1
ATOM 1483 N N . GLY A 1 197 ? 2.704 -0.080 1.087 1.00 37.75 197 GLY A N 1
ATOM 1484 C CA . GLY A 1 197 ? 3.336 0.948 0.270 1.00 37.75 197 GLY A CA 1
ATOM 1485 C C . GLY A 1 197 ? 4.210 1.822 1.165 1.00 37.75 197 GLY A C 1
ATOM 1486 O O . GLY A 1 197 ? 3.912 2.997 1.356 1.00 37.75 197 GLY A O 1
ATOM 1487 N N . GLY A 1 198 ? 5.270 1.246 1.746 1.00 40.91 198 GLY A N 1
ATOM 1488 C CA . GLY A 1 198 ? 6.314 2.082 2.309 1.00 40.91 198 GLY A CA 1
ATOM 1489 C C . GLY A 1 198 ? 6.760 2.945 1.144 1.00 40.91 198 GLY A C 1
ATOM 1490 O O . GLY A 1 198 ? 7.127 2.385 0.110 1.00 40.91 198 GLY A O 1
ATOM 1491 N N . SER A 1 199 ? 6.662 4.272 1.252 1.00 44.94 199 SER A N 1
ATOM 1492 C CA . SER A 1 199 ? 7.480 5.124 0.400 1.00 44.94 199 SER A CA 1
ATOM 1493 C C . SER A 1 199 ? 8.889 4.625 0.662 1.00 44.94 199 SER A C 1
ATOM 1495 O O . SER A 1 199 ? 9.422 4.851 1.749 1.00 44.94 199 SER A O 1
ATOM 1497 N N . GLU A 1 200 ? 9.388 3.776 -0.231 1.00 57.06 200 GLU A N 1
ATOM 1498 C CA . GLU A 1 200 ? 10.699 3.175 -0.123 1.00 57.06 200 GLU A CA 1
ATOM 1499 C C . GLU A 1 200 ? 11.613 4.368 0.032 1.00 57.06 200 GLU A C 1
ATOM 1501 O O . GLU A 1 200 ? 11.663 5.169 -0.898 1.00 57.06 200 GLU A O 1
ATOM 1506 N N . GLU A 1 201 ? 12.129 4.575 1.254 1.00 72.50 201 GLU A N 1
ATOM 1507 C CA . GLU A 1 201 ? 12.636 5.873 1.688 1.00 72.50 201 GLU A CA 1
ATOM 1508 C C . GLU A 1 201 ? 13.615 6.332 0.624 1.00 72.50 201 GLU A C 1
ATOM 1510 O O . GLU A 1 201 ? 14.657 5.706 0.410 1.00 72.50 201 GLU A O 1
ATOM 1515 N N . SER A 1 202 ? 13.157 7.286 -0.186 1.00 83.75 202 SER A N 1
ATOM 1516 C CA . SER A 1 202 ? 13.796 7.529 -1.461 1.00 83.75 202 SER A CA 1
ATOM 1517 C C . SER A 1 202 ? 14.937 8.461 -1.141 1.00 83.75 202 SER A C 1
ATOM 1519 O O . SER A 1 202 ? 14.721 9.624 -0.790 1.00 83.75 202 SER A O 1
ATOM 1521 N N . ILE A 1 203 ? 16.146 7.931 -1.179 1.00 88.88 203 ILE A N 1
ATOM 1522 C CA . ILE A 1 203 ? 17.332 8.688 -0.852 1.00 88.88 203 ILE A CA 1
ATOM 1523 C C . ILE A 1 203 ? 17.672 9.519 -2.074 1.00 88.88 203 ILE A C 1
ATOM 1525 O O . ILE A 1 203 ? 17.955 8.994 -3.153 1.00 88.88 203 ILE A O 1
ATOM 1529 N N . ARG A 1 204 ? 17.643 10.838 -1.900 1.00 89.81 204 ARG A N 1
ATOM 1530 C CA . ARG A 1 204 ? 18.117 11.766 -2.918 1.00 89.81 204 ARG A CA 1
ATOM 1531 C C . ARG A 1 204 ? 19.638 11.830 -2.842 1.00 89.81 204 ARG A C 1
ATOM 1533 O O . ARG A 1 204 ? 20.191 12.381 -1.894 1.00 89.81 204 ARG A O 1
ATOM 1540 N N . VAL A 1 205 ? 20.291 11.294 -3.861 1.00 93.25 205 VAL A N 1
ATOM 1541 C CA . VAL A 1 205 ? 21.748 11.259 -3.999 1.00 93.25 205 VAL A CA 1
ATOM 1542 C C . VAL A 1 205 ? 22.148 12.282 -5.048 1.00 93.25 205 VAL A C 1
ATOM 1544 O O . VAL A 1 205 ? 21.597 12.283 -6.151 1.00 93.25 205 VAL A O 1
ATOM 1547 N N . VAL A 1 206 ? 23.096 13.158 -4.724 1.00 93.50 206 VAL A N 1
ATOM 1548 C CA . VAL A 1 206 ? 23.690 14.065 -5.709 1.00 93.50 206 VAL A CA 1
ATOM 1549 C C . VAL A 1 206 ? 24.990 13.441 -6.185 1.00 93.50 206 VAL A C 1
ATOM 1551 O O . VAL A 1 206 ? 25.954 13.338 -5.437 1.00 93.50 206 VAL A O 1
ATOM 1554 N N . VAL A 1 207 ? 25.020 12.996 -7.433 1.00 91.00 207 VAL A N 1
ATOM 1555 C CA . VAL A 1 207 ? 26.212 12.403 -8.031 1.00 91.00 207 VAL A CA 1
ATOM 1556 C C . VAL A 1 207 ? 26.975 13.497 -8.767 1.00 91.00 207 VAL A C 1
ATOM 1558 O O . VAL A 1 207 ? 26.422 14.146 -9.659 1.00 91.00 207 VAL A O 1
ATOM 1561 N N . SER A 1 208 ? 28.230 13.719 -8.381 1.00 88.12 208 SER A N 1
ATOM 1562 C CA . SER A 1 208 ? 29.103 14.746 -8.959 1.00 88.12 208 SER A CA 1
ATOM 1563 C C . SER A 1 208 ? 30.246 14.104 -9.743 1.00 88.12 208 SER A C 1
ATOM 1565 O O . SER A 1 208 ? 30.913 13.203 -9.233 1.00 88.12 208 SER A O 1
ATOM 1567 N N . ALA A 1 209 ? 30.489 14.593 -10.961 1.00 86.81 209 ALA A N 1
ATOM 1568 C CA . ALA A 1 209 ? 31.673 14.286 -11.760 1.00 86.81 209 ALA A CA 1
ATOM 1569 C C . ALA A 1 209 ? 32.496 15.578 -11.928 1.00 86.81 209 ALA A C 1
ATOM 1571 O O . ALA A 1 209 ? 32.256 16.338 -12.874 1.00 86.81 209 ALA A O 1
ATOM 1572 N N . PRO A 1 210 ? 33.447 15.864 -11.014 1.00 80.44 210 PRO A N 1
ATOM 1573 C CA . PRO A 1 210 ? 34.176 17.134 -10.994 1.00 80.44 210 PRO A CA 1
ATOM 1574 C C . PRO A 1 210 ? 34.950 17.400 -12.285 1.00 80.44 210 PRO A C 1
ATOM 1576 O O . PRO A 1 210 ? 34.961 18.523 -12.776 1.00 80.44 210 PRO A O 1
ATOM 1579 N N . THR A 1 211 ? 35.525 16.352 -12.880 1.00 80.62 211 THR A N 1
ATOM 1580 C CA . THR A 1 211 ? 36.267 16.426 -14.148 1.00 80.62 211 THR A CA 1
ATOM 1581 C C . THR A 1 211 ? 35.407 16.884 -15.325 1.00 80.62 211 THR A C 1
ATOM 1583 O O . THR A 1 211 ? 35.939 17.421 -16.289 1.00 80.62 211 THR A O 1
ATOM 1586 N N . LEU A 1 212 ? 34.087 16.695 -15.244 1.00 82.12 212 LEU A N 1
ATOM 1587 C CA . LEU A 1 212 ? 33.126 17.123 -16.260 1.00 82.12 212 LEU A CA 1
ATOM 1588 C C . LEU A 1 212 ? 32.403 18.424 -15.875 1.00 82.12 212 LEU A C 1
ATOM 1590 O O . LEU A 1 212 ? 31.653 18.967 -16.685 1.00 82.12 212 LEU A O 1
ATOM 1594 N N . GLY A 1 213 ? 32.567 18.908 -14.637 1.00 89.00 213 GLY A N 1
ATOM 1595 C CA . GLY A 1 213 ? 31.801 20.040 -14.108 1.00 89.00 213 GLY A CA 1
ATOM 1596 C C . GLY A 1 213 ? 30.286 19.792 -14.095 1.00 89.00 213 GLY A C 1
ATOM 1597 O O . GLY A 1 213 ? 29.506 20.730 -14.262 1.00 89.00 213 GLY A O 1
ATOM 1598 N N . LYS A 1 214 ? 29.847 18.530 -13.961 1.00 88.81 214 LYS A N 1
ATOM 1599 C CA . LYS A 1 214 ? 28.427 18.137 -13.997 1.00 88.81 214 LYS A CA 1
ATOM 1600 C C . LYS A 1 214 ? 27.992 17.471 -12.694 1.00 88.81 214 LYS A C 1
ATOM 1602 O O . LYS A 1 214 ? 28.729 16.677 -12.111 1.00 88.81 214 LYS A O 1
ATOM 1607 N N . GLN A 1 215 ? 26.757 17.757 -12.286 1.00 91.88 215 GLN A N 1
ATOM 1608 C CA . GLN A 1 215 ? 26.087 17.133 -11.146 1.00 91.88 215 GLN A CA 1
ATOM 1609 C C . GLN A 1 215 ? 24.684 16.669 -11.541 1.00 91.88 215 GLN A C 1
ATOM 1611 O O . GLN A 1 215 ? 24.020 17.310 -12.358 1.00 91.88 215 GLN A O 1
ATOM 1616 N N . ARG A 1 216 ? 24.217 15.569 -10.943 1.00 91.19 216 ARG A N 1
ATOM 1617 C CA . ARG A 1 216 ? 22.848 15.064 -11.106 1.00 91.19 216 ARG A CA 1
ATOM 1618 C C . ARG A 1 216 ? 22.290 14.624 -9.761 1.00 91.19 216 ARG A C 1
ATOM 1620 O O . ARG A 1 216 ? 22.878 13.777 -9.097 1.00 91.19 216 ARG A O 1
ATOM 1627 N N . ALA A 1 217 ? 21.132 15.158 -9.388 1.00 92.62 217 ALA A N 1
ATOM 1628 C CA . ALA A 1 217 ? 20.353 14.627 -8.278 1.00 92.62 217 ALA A CA 1
ATOM 1629 C C . ALA A 1 217 ? 19.460 13.487 -8.786 1.00 92.62 217 ALA A C 1
ATOM 1631 O O . ALA A 1 217 ? 18.656 13.691 -9.697 1.00 92.62 217 ALA A O 1
ATOM 1632 N N . VAL A 1 218 ? 19.591 12.298 -8.203 1.00 93.62 218 VAL A N 1
ATOM 1633 C CA . VAL A 1 218 ? 18.760 11.129 -8.519 1.00 93.62 218 VAL A CA 1
ATOM 1634 C C . VAL A 1 218 ? 18.171 10.589 -7.223 1.00 93.62 218 VAL A C 1
ATOM 1636 O O . VAL A 1 218 ? 18.853 10.525 -6.203 1.00 93.62 218 VAL A O 1
ATOM 1639 N N . SER A 1 219 ? 16.884 10.245 -7.249 1.00 92.94 219 SER A N 1
ATOM 1640 C CA . SER A 1 219 ? 16.225 9.594 -6.120 1.00 92.94 219 SER A CA 1
ATOM 1641 C C . SER A 1 219 ? 16.324 8.087 -6.301 1.00 92.94 219 SER A C 1
ATOM 1643 O O . SER A 1 219 ? 15.837 7.562 -7.301 1.00 92.94 219 SER A O 1
ATOM 1645 N N . TYR A 1 220 ? 16.957 7.407 -5.353 1.00 93.94 220 TYR A N 1
ATOM 1646 C CA . TYR A 1 220 ? 17.065 5.956 -5.342 1.00 93.94 220 TYR A CA 1
ATOM 1647 C C . TYR A 1 220 ? 16.264 5.384 -4.182 1.00 93.94 220 TYR A C 1
ATOM 1649 O O . TYR A 1 220 ? 16.235 5.978 -3.106 1.00 93.94 220 TYR A O 1
ATOM 1657 N N . PRO A 1 221 ? 15.661 4.204 -4.344 1.00 92.56 221 PRO A N 1
ATOM 1658 C CA . PRO A 1 221 ? 15.092 3.514 -3.205 1.00 92.56 221 PRO A CA 1
ATOM 1659 C C . PRO A 1 221 ? 16.164 3.181 -2.155 1.00 92.56 221 PRO A C 1
ATOM 1661 O O . PRO A 1 221 ? 17.288 2.820 -2.513 1.00 92.56 221 PRO A O 1
ATOM 1664 N N . GLY A 1 222 ? 15.846 3.277 -0.860 1.00 88.94 222 GLY A N 1
ATOM 1665 C CA . GLY A 1 222 ? 16.834 3.149 0.225 1.00 88.94 222 GLY A CA 1
ATOM 1666 C C . GLY A 1 222 ? 17.634 1.837 0.244 1.00 88.94 222 GLY A C 1
ATOM 1667 O O . GLY A 1 222 ? 18.731 1.772 0.793 1.00 88.94 222 GLY A O 1
ATOM 1668 N N . ARG A 1 223 ? 17.146 0.783 -0.416 1.00 91.56 223 ARG A N 1
ATOM 1669 C CA . ARG A 1 223 ? 17.847 -0.509 -0.526 1.00 91.56 223 ARG A CA 1
ATOM 1670 C C . ARG A 1 223 ? 18.853 -0.582 -1.676 1.00 91.56 223 ARG A C 1
ATOM 1672 O O . ARG A 1 223 ? 19.460 -1.633 -1.881 1.00 91.56 223 ARG A O 1
ATOM 1679 N N . THR A 1 224 ? 19.034 0.505 -2.421 1.00 94.75 224 THR A N 1
ATOM 1680 C CA . THR A 1 224 ? 19.936 0.548 -3.573 1.00 94.75 224 THR A CA 1
ATOM 1681 C C . THR A 1 224 ? 21.393 0.417 -3.126 1.00 94.75 224 THR A C 1
ATOM 1683 O O . THR A 1 224 ? 21.836 1.067 -2.176 1.00 94.75 224 THR A O 1
ATOM 1686 N N . THR A 1 225 ? 22.145 -0.445 -3.809 1.00 95.19 225 THR A N 1
ATOM 1687 C CA . THR A 1 225 ? 23.578 -0.640 -3.565 1.00 95.19 225 THR A CA 1
ATOM 1688 C C . THR A 1 225 ? 24.419 0.345 -4.371 1.00 95.19 225 THR A C 1
ATOM 1690 O O . THR A 1 225 ? 23.991 0.836 -5.422 1.00 95.19 225 THR A O 1
ATOM 1693 N N . ALA A 1 226 ? 25.648 0.599 -3.919 1.00 92.81 226 ALA A N 1
ATOM 1694 C CA . ALA A 1 226 ? 26.593 1.463 -4.624 1.00 92.81 226 ALA A CA 1
ATOM 1695 C C . ALA A 1 226 ? 26.804 1.035 -6.092 1.00 92.81 226 ALA A C 1
ATOM 1697 O O . ALA A 1 226 ? 26.854 1.887 -6.974 1.00 92.81 226 ALA A O 1
ATOM 1698 N N . ALA A 1 227 ? 26.830 -0.270 -6.395 1.00 91.12 227 ALA A N 1
ATOM 1699 C CA . ALA A 1 227 ? 26.965 -0.760 -7.771 1.00 91.12 227 ALA A CA 1
ATOM 1700 C C . ALA A 1 227 ? 25.820 -0.325 -8.701 1.00 91.12 227 ALA A C 1
ATOM 1702 O O . ALA A 1 227 ? 26.055 -0.009 -9.868 1.00 91.12 227 ALA A O 1
ATOM 1703 N N . VAL A 1 228 ? 24.581 -0.297 -8.199 1.00 92.19 228 VAL A N 1
ATOM 1704 C CA . VAL A 1 228 ? 23.413 0.108 -8.996 1.00 92.19 228 VAL A CA 1
ATOM 1705 C C . VAL A 1 228 ? 23.467 1.606 -9.285 1.00 92.19 228 VAL A C 1
ATOM 1707 O O . VAL A 1 228 ? 23.316 2.006 -10.439 1.00 92.19 228 VAL A O 1
ATOM 1710 N N . VAL A 1 229 ? 23.774 2.419 -8.268 1.00 92.81 229 VAL A N 1
ATOM 1711 C CA . VAL A 1 229 ? 23.972 3.870 -8.428 1.00 92.81 229 VAL A CA 1
ATOM 1712 C C . VAL A 1 229 ? 25.120 4.159 -9.394 1.00 92.81 229 VAL A C 1
ATOM 1714 O O . VAL A 1 229 ? 25.003 5.042 -10.246 1.00 92.81 229 VAL A O 1
ATOM 1717 N N . ALA A 1 230 ? 26.214 3.394 -9.305 1.00 89.50 230 ALA A N 1
ATOM 1718 C CA . ALA A 1 230 ? 27.362 3.545 -10.186 1.00 89.50 230 ALA A CA 1
ATOM 1719 C C . ALA A 1 230 ? 26.992 3.234 -11.647 1.00 89.50 230 ALA A C 1
ATOM 1721 O O . ALA A 1 230 ? 27.298 4.005 -12.553 1.00 89.50 230 ALA A O 1
ATOM 1722 N N . LYS A 1 231 ? 26.263 2.141 -11.890 1.00 90.31 231 LYS A N 1
ATOM 1723 C CA . LYS A 1 231 ? 25.834 1.747 -13.239 1.00 90.31 231 LYS A CA 1
ATOM 1724 C C . LYS A 1 231 ? 24.865 2.754 -13.873 1.00 90.31 231 LYS A C 1
ATOM 1726 O O . LYS A 1 231 ? 25.022 3.082 -15.053 1.00 90.31 231 LYS A O 1
ATOM 1731 N N . ASP A 1 232 ? 23.889 3.248 -13.111 1.00 91.62 232 ASP A N 1
ATOM 1732 C CA . ASP A 1 232 ? 22.929 4.247 -13.605 1.00 91.62 232 ASP A CA 1
ATOM 1733 C C . ASP A 1 232 ? 23.625 5.583 -13.908 1.00 91.62 232 ASP A C 1
ATOM 1735 O O . ASP A 1 232 ? 23.494 6.148 -14.998 1.00 91.62 232 ASP A O 1
ATOM 1739 N N . SER A 1 233 ? 24.482 6.036 -12.991 1.00 88.06 233 SER A N 1
ATOM 1740 C CA . SER A 1 233 ? 25.228 7.287 -13.153 1.00 88.06 233 SER A CA 1
ATOM 1741 C C . SER A 1 233 ? 26.246 7.221 -14.299 1.00 88.06 233 SER A C 1
ATOM 1743 O O . SER A 1 233 ? 26.380 8.194 -15.040 1.00 88.06 233 SER A O 1
ATOM 1745 N N . ALA A 1 234 ? 26.901 6.073 -14.521 1.00 86.06 234 ALA A N 1
ATOM 1746 C CA . ALA A 1 234 ? 27.805 5.863 -15.658 1.00 86.06 234 ALA A CA 1
ATOM 1747 C C . ALA A 1 234 ? 27.108 6.085 -17.005 1.00 86.06 234 ALA A C 1
ATOM 1749 O O . ALA A 1 234 ? 27.705 6.593 -17.953 1.00 86.06 234 ALA A O 1
ATOM 1750 N N . SER A 1 235 ? 25.848 5.657 -17.107 1.00 85.88 235 SER A N 1
ATOM 1751 C CA . SER A 1 235 ? 25.056 5.783 -18.333 1.00 85.88 235 SER A CA 1
ATOM 1752 C C . SER A 1 235 ? 24.704 7.246 -18.603 1.00 85.88 235 SER A C 1
ATOM 1754 O O . SER A 1 235 ? 24.800 7.699 -19.740 1.00 85.88 235 SER A O 1
ATOM 1756 N N . PHE A 1 236 ? 24.402 8.007 -17.548 1.00 86.81 236 PHE A N 1
ATOM 1757 C CA . PHE A 1 236 ? 24.184 9.449 -17.637 1.00 86.81 236 PHE A CA 1
ATOM 1758 C C . PHE A 1 236 ? 25.452 10.214 -18.031 1.00 86.81 236 PHE A C 1
ATOM 1760 O O . PHE A 1 236 ? 25.411 11.016 -18.952 1.00 86.81 236 PHE A O 1
ATOM 1767 N N . PHE A 1 237 ? 26.601 9.972 -17.394 1.00 84.56 237 PHE A N 1
ATOM 1768 C CA . PHE A 1 237 ? 27.820 10.716 -17.744 1.00 84.56 237 PHE A CA 1
ATOM 1769 C C . PHE A 1 237 ? 28.367 10.358 -19.132 1.00 84.56 237 PHE A C 1
ATOM 1771 O O . PHE A 1 237 ? 28.975 11.210 -19.783 1.00 84.56 237 PHE A O 1
ATOM 1778 N N . ARG A 1 238 ? 28.081 9.150 -19.639 1.00 84.75 238 ARG A N 1
ATOM 1779 C CA . ARG A 1 238 ? 28.387 8.776 -21.028 1.00 84.75 238 ARG A CA 1
ATOM 1780 C C . ARG A 1 238 ? 27.685 9.661 -22.058 1.00 84.75 238 ARG A C 1
ATOM 1782 O O . ARG A 1 238 ? 28.284 9.940 -23.092 1.00 84.75 238 ARG A O 1
ATOM 1789 N N . SER A 1 239 ? 26.480 10.168 -21.781 1.00 84.94 239 SER A N 1
ATOM 1790 C CA . SER A 1 239 ? 25.782 11.050 -22.730 1.00 84.94 239 SER A CA 1
ATOM 1791 C C . SER A 1 239 ? 26.419 12.439 -22.869 1.00 84.94 239 SER A C 1
ATOM 1793 O O . SER A 1 239 ? 26.046 13.179 -23.771 1.00 84.94 239 SER A O 1
ATOM 1795 N N . PHE A 1 240 ? 27.374 12.805 -22.005 1.00 82.12 240 PHE A N 1
ATOM 1796 C CA . PHE A 1 240 ? 28.066 14.102 -22.039 1.00 82.12 240 PHE A CA 1
ATOM 1797 C C . PHE A 1 240 ? 29.452 14.046 -22.697 1.00 82.12 240 PHE A C 1
ATOM 1799 O O . PHE A 1 240 ? 30.245 14.967 -22.519 1.00 82.12 240 PHE A O 1
ATOM 1806 N N . GLY A 1 241 ? 29.765 12.981 -23.443 1.00 78.38 241 GLY A N 1
ATOM 1807 C CA . GLY A 1 241 ? 31.044 12.874 -24.155 1.00 78.38 241 GLY A CA 1
ATOM 1808 C C . GLY A 1 241 ? 32.250 12.679 -23.232 1.00 78.38 241 GLY A C 1
ATOM 1809 O O . GLY A 1 241 ? 33.371 13.015 -23.608 1.00 78.38 241 GLY A O 1
ATOM 1810 N N . GLY A 1 242 ? 32.034 12.148 -22.020 1.00 66.06 242 GLY A N 1
ATOM 1811 C CA . GLY A 1 242 ? 33.127 11.716 -21.148 1.00 66.06 242 GLY A CA 1
ATOM 1812 C C . GLY A 1 242 ? 34.008 10.665 -21.842 1.00 66.06 242 GLY A C 1
ATOM 1813 O O . GLY A 1 242 ? 33.520 9.971 -22.736 1.00 66.06 242 GLY A O 1
ATOM 1814 N N . PRO A 1 243 ? 35.294 10.541 -21.461 1.00 60.09 243 PRO A N 1
ATOM 1815 C CA . PRO A 1 243 ? 36.268 9.702 -22.159 1.00 60.09 243 PRO A CA 1
ATOM 1816 C C . PRO A 1 243 ? 35.717 8.287 -22.382 1.00 60.09 243 PRO A C 1
ATOM 1818 O O . PRO A 1 243 ? 35.467 7.532 -21.444 1.00 60.09 243 PRO A O 1
ATOM 1821 N N . VAL A 1 244 ? 35.508 7.966 -23.659 1.00 44.53 244 VAL A N 1
ATOM 1822 C CA . VAL A 1 244 ? 34.612 6.919 -24.188 1.00 44.53 244 VAL A CA 1
ATOM 1823 C C . VAL A 1 244 ? 35.128 5.481 -23.958 1.00 44.53 244 VAL A C 1
ATOM 1825 O O . VAL A 1 244 ? 34.563 4.529 -24.479 1.00 44.53 244 VAL A O 1
ATOM 1828 N N . GLY A 1 245 ? 36.172 5.273 -23.151 1.00 53.53 245 GLY A N 1
ATOM 1829 C CA . GLY A 1 245 ? 36.852 3.971 -23.048 1.00 53.53 245 GLY A CA 1
ATOM 1830 C C . GLY A 1 245 ? 36.854 3.293 -21.680 1.00 53.53 245 GLY A C 1
ATOM 1831 O O . GLY A 1 245 ? 37.233 2.132 -21.591 1.00 53.53 245 GLY A O 1
ATOM 1832 N N . ALA A 1 246 ? 36.477 3.982 -20.604 1.00 55.19 246 ALA A N 1
ATOM 1833 C CA . ALA A 1 246 ? 36.574 3.396 -19.272 1.00 55.19 246 ALA A CA 1
ATOM 1834 C C . ALA A 1 246 ? 35.310 2.583 -18.966 1.00 55.19 246 ALA A C 1
ATOM 1836 O O . ALA A 1 246 ? 34.236 3.156 -18.757 1.00 55.19 246 ALA A O 1
ATOM 1837 N N . ASP A 1 247 ? 35.443 1.253 -18.945 1.00 68.19 247 ASP A N 1
ATOM 1838 C CA . ASP A 1 247 ? 34.415 0.340 -18.448 1.00 68.19 247 ASP A CA 1
ATOM 1839 C C . ASP A 1 247 ? 33.823 0.867 -17.134 1.00 68.19 247 ASP A C 1
ATOM 1841 O O . ASP A 1 247 ? 34.518 1.456 -16.306 1.00 68.19 247 ASP A O 1
ATOM 1845 N N . ALA A 1 248 ? 32.530 0.631 -16.890 1.00 61.81 248 ALA A N 1
ATOM 1846 C CA . ALA A 1 248 ? 31.881 1.043 -15.638 1.00 61.81 248 ALA A CA 1
ATOM 1847 C C . ALA A 1 248 ? 32.580 0.474 -14.376 1.00 61.81 248 ALA A C 1
ATOM 1849 O O . ALA A 1 248 ? 32.340 0.952 -13.273 1.00 61.81 248 ALA A O 1
ATOM 1850 N N . SER A 1 249 ? 33.458 -0.523 -14.544 1.00 71.31 249 SER A N 1
ATOM 1851 C CA . SER A 1 249 ? 34.343 -1.106 -13.529 1.00 71.31 249 SER A CA 1
ATOM 1852 C C . SER A 1 249 ? 35.546 -0.230 -13.135 1.00 71.31 249 SER A C 1
ATOM 1854 O O . SER A 1 249 ? 36.155 -0.478 -12.089 1.00 71.31 249 SER A O 1
ATOM 1856 N N . ALA A 1 250 ? 35.889 0.782 -13.936 1.00 76.50 250 ALA A N 1
ATOM 1857 C CA . ALA A 1 250 ? 37.014 1.696 -13.720 1.00 76.50 250 ALA A CA 1
ATOM 1858 C C . ALA A 1 250 ? 36.672 2.888 -12.809 1.00 76.50 250 ALA A C 1
ATOM 1860 O O . ALA A 1 250 ? 37.520 3.745 -12.561 1.00 76.50 250 ALA A O 1
ATOM 1861 N N . TRP A 1 251 ? 35.441 2.954 -12.301 1.00 77.50 251 TRP A N 1
ATOM 1862 C CA . TRP A 1 251 ? 34.954 4.069 -11.498 1.00 77.50 251 TRP A CA 1
ATOM 1863 C C . TRP A 1 251 ? 34.462 3.596 -10.138 1.00 77.50 251 TRP A C 1
ATOM 1865 O O . TRP A 1 251 ? 33.807 2.559 -10.023 1.00 77.50 251 TRP A O 1
ATOM 1875 N N . ILE A 1 252 ? 34.783 4.371 -9.103 1.00 86.94 252 ILE A N 1
ATOM 1876 C CA . ILE A 1 252 ? 34.398 4.088 -7.720 1.00 86.94 252 ILE A CA 1
ATOM 1877 C C . ILE A 1 252 ? 33.611 5.286 -7.182 1.00 86.94 252 ILE A C 1
ATOM 1879 O O . ILE A 1 252 ? 33.983 6.440 -7.403 1.00 86.94 252 ILE A O 1
ATOM 1883 N N . LEU A 1 253 ? 32.504 5.001 -6.493 1.00 90.56 253 LEU A N 1
ATOM 1884 C CA . LEU A 1 253 ? 31.749 6.002 -5.742 1.00 90.56 253 LEU A CA 1
ATOM 1885 C C . LEU A 1 253 ? 32.456 6.256 -4.413 1.00 90.56 253 LEU A C 1
ATOM 1887 O O . LEU A 1 253 ? 32.703 5.310 -3.667 1.00 90.56 253 LEU A O 1
ATOM 1891 N N . HIS A 1 254 ? 32.741 7.515 -4.103 1.00 92.25 254 HIS A N 1
ATOM 1892 C CA . HIS A 1 254 ? 33.268 7.908 -2.799 1.00 92.25 254 HIS A CA 1
ATOM 1893 C C . HIS A 1 254 ? 32.157 8.487 -1.923 1.00 92.25 254 HIS A C 1
ATOM 1895 O O . HIS A 1 254 ? 31.401 9.354 -2.366 1.00 92.25 254 HIS A O 1
ATOM 1901 N N . ALA A 1 255 ? 32.073 8.012 -0.682 1.00 91.62 255 ALA A N 1
ATOM 1902 C CA . ALA A 1 255 ? 31.257 8.613 0.362 1.00 91.62 255 ALA A CA 1
ATOM 1903 C C . ALA A 1 255 ? 31.728 10.053 0.674 1.00 91.62 255 ALA A C 1
ATOM 1905 O O . ALA A 1 255 ? 32.825 10.446 0.263 1.00 91.62 255 ALA A O 1
ATOM 1906 N N . PRO A 1 256 ? 30.919 10.862 1.384 1.00 87.19 256 PRO A N 1
ATOM 1907 C CA . PRO A 1 256 ? 31.252 12.261 1.681 1.00 87.19 256 PRO A CA 1
ATOM 1908 C C . PRO A 1 256 ? 32.539 12.445 2.494 1.00 87.19 256 PRO A C 1
ATOM 1910 O O . PRO A 1 256 ? 33.166 13.497 2.430 1.00 87.19 256 PRO A O 1
ATOM 1913 N N . ASP A 1 257 ? 32.933 11.422 3.250 1.00 89.19 257 ASP A N 1
ATOM 1914 C CA . ASP A 1 257 ? 34.191 11.340 3.999 1.00 89.19 257 ASP A CA 1
ATOM 1915 C C . ASP A 1 257 ? 35.407 10.996 3.111 1.0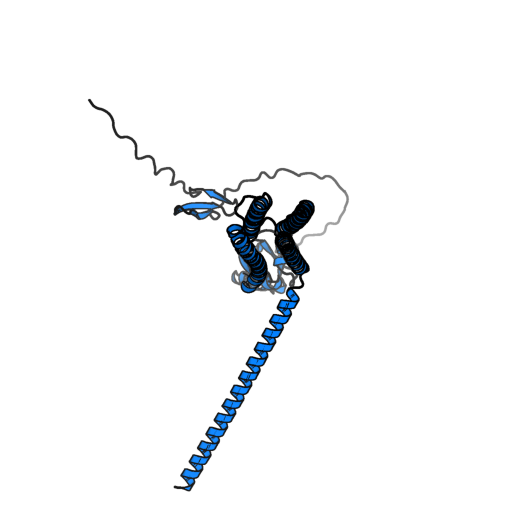0 89.19 257 ASP A C 1
ATOM 1917 O O . ASP A 1 257 ? 36.532 10.902 3.597 1.00 89.19 257 ASP A O 1
ATOM 1921 N N . GLY A 1 258 ? 35.201 10.805 1.804 1.00 91.56 258 GLY A N 1
ATOM 1922 C CA . GLY A 1 258 ? 36.225 10.419 0.836 1.00 91.56 258 GLY A CA 1
ATOM 1923 C C . GLY A 1 258 ? 36.483 8.912 0.766 1.00 91.56 258 GLY A C 1
ATOM 1924 O O . GLY A 1 258 ? 37.303 8.478 -0.052 1.00 91.56 258 GLY A O 1
ATOM 1925 N N . ARG A 1 259 ? 35.789 8.085 1.559 1.00 93.25 259 ARG A N 1
ATOM 1926 C CA . ARG A 1 259 ? 35.977 6.629 1.559 1.00 93.25 259 ARG A CA 1
ATOM 1927 C C . ARG A 1 259 ? 35.370 5.997 0.297 1.00 93.25 259 ARG A C 1
ATOM 1929 O O . ARG A 1 259 ? 34.218 6.284 -0.028 1.00 93.25 259 ARG A O 1
ATOM 1936 N N . PRO A 1 260 ? 36.085 5.107 -0.414 1.00 92.94 260 PRO A N 1
ATOM 1937 C CA . PRO A 1 260 ? 35.498 4.357 -1.520 1.00 92.94 260 PRO A CA 1
ATOM 1938 C C . PRO A 1 260 ? 34.407 3.403 -1.010 1.00 92.94 260 PRO A C 1
ATOM 1940 O O . PRO A 1 260 ? 34.613 2.666 -0.043 1.00 92.94 260 PRO A O 1
ATOM 1943 N N . LEU A 1 261 ? 33.253 3.398 -1.674 1.00 94.06 261 LEU A N 1
ATOM 1944 C CA . LEU A 1 261 ? 32.130 2.519 -1.360 1.00 94.06 261 LEU A CA 1
ATOM 1945 C C . LEU A 1 261 ? 32.285 1.159 -2.032 1.00 94.06 261 LEU A C 1
ATOM 1947 O O . LEU A 1 261 ? 32.545 1.068 -3.237 1.00 94.06 261 LEU A O 1
ATOM 1951 N N . ALA A 1 262 ? 32.077 0.086 -1.267 1.00 93.69 262 ALA A N 1
ATOM 1952 C CA . ALA A 1 262 ? 32.083 -1.259 -1.829 1.00 93.69 262 ALA A CA 1
ATOM 1953 C C . ALA A 1 262 ? 30.832 -1.486 -2.694 1.00 93.69 262 ALA A C 1
ATOM 1955 O O . ALA A 1 262 ? 29.740 -1.030 -2.368 1.00 93.69 262 ALA A O 1
ATOM 1956 N N . ALA A 1 263 ? 30.958 -2.254 -3.781 1.00 91.62 263 ALA A N 1
ATOM 1957 C CA . ALA A 1 263 ? 29.875 -2.490 -4.745 1.00 91.62 263 ALA A CA 1
ATOM 1958 C C . ALA A 1 263 ? 28.558 -2.995 -4.107 1.00 91.62 263 ALA A C 1
ATOM 1960 O O . ALA A 1 263 ? 27.470 -2.615 -4.545 1.00 91.62 263 ALA A O 1
ATOM 1961 N N . GLY A 1 264 ? 28.653 -3.831 -3.067 1.00 93.50 264 GLY A N 1
ATOM 1962 C CA . GLY A 1 264 ? 27.507 -4.373 -2.326 1.00 93.50 264 GLY A CA 1
ATOM 1963 C C . GLY A 1 264 ? 27.025 -3.515 -1.150 1.00 93.50 264 GLY A C 1
ATOM 1964 O O . GLY A 1 264 ? 26.058 -3.890 -0.490 1.00 93.50 264 GLY A O 1
ATOM 1965 N N . GLU A 1 265 ? 27.680 -2.390 -0.860 1.00 93.88 265 GLU A N 1
ATOM 1966 C CA . GLU A 1 265 ? 27.339 -1.528 0.271 1.00 93.88 265 GLU A CA 1
ATOM 1967 C C . GLU A 1 265 ? 26.014 -0.797 -0.001 1.00 93.88 265 GLU A C 1
ATOM 1969 O O . GLU A 1 265 ? 25.796 -0.243 -1.083 1.00 93.88 265 GLU A O 1
ATOM 1974 N N . GLN A 1 266 ? 25.093 -0.841 0.966 1.00 93.38 266 GLN A N 1
ATOM 1975 C CA . GLN A 1 266 ? 23.785 -0.191 0.852 1.00 93.38 266 GLN A CA 1
ATOM 1976 C C . GLN A 1 266 ? 23.911 1.305 1.123 1.00 93.38 266 GLN A C 1
ATOM 1978 O O . GLN A 1 266 ? 24.365 1.695 2.201 1.00 93.38 266 GLN A O 1
ATOM 1983 N N . LEU A 1 267 ? 23.430 2.137 0.194 1.00 90.75 267 LEU A N 1
ATOM 1984 C CA . LEU A 1 267 ? 23.528 3.591 0.327 1.00 90.75 267 LEU A CA 1
ATOM 1985 C C . LEU A 1 267 ? 22.814 4.113 1.577 1.00 90.75 267 LEU A C 1
ATOM 1987 O O . LEU A 1 267 ? 23.348 4.996 2.233 1.00 90.75 267 LEU A O 1
ATOM 1991 N N . ALA A 1 268 ? 21.665 3.542 1.960 1.00 89.38 268 ALA A N 1
ATOM 1992 C CA . ALA A 1 268 ? 20.971 3.938 3.189 1.00 89.38 268 ALA A CA 1
ATOM 1993 C C . ALA A 1 268 ? 21.849 3.848 4.434 1.00 89.38 268 ALA A C 1
ATOM 1995 O O . ALA A 1 268 ? 21.739 4.696 5.307 1.00 89.38 268 ALA A O 1
ATOM 1996 N N . ARG A 1 269 ? 22.722 2.839 4.522 1.00 88.88 269 ARG A N 1
ATOM 1997 C CA . ARG A 1 269 ? 23.594 2.671 5.689 1.00 88.88 269 ARG A CA 1
ATOM 1998 C C . ARG A 1 269 ? 24.710 3.700 5.706 1.00 88.88 269 ARG A C 1
ATOM 2000 O O . ARG A 1 269 ? 24.934 4.309 6.737 1.00 88.88 269 ARG A O 1
ATOM 2007 N N . VAL A 1 270 ? 25.347 3.920 4.560 1.00 88.12 270 VAL A N 1
ATOM 2008 C CA . VAL A 1 270 ? 26.410 4.925 4.412 1.00 88.12 270 VAL A CA 1
ATOM 2009 C C . VAL A 1 270 ? 25.866 6.322 4.700 1.00 88.12 270 VAL A C 1
ATOM 2011 O O . VAL A 1 270 ? 26.512 7.129 5.352 1.00 88.12 270 VAL A O 1
ATOM 2014 N N . LEU A 1 271 ? 24.669 6.615 4.196 1.00 86.06 271 LEU A N 1
ATOM 2015 C CA . LEU A 1 271 ? 24.081 7.947 4.260 1.00 86.06 271 LEU A CA 1
ATOM 2016 C C . LEU A 1 271 ? 23.286 8.193 5.547 1.00 86.06 271 LEU A C 1
ATOM 2018 O O . LEU A 1 271 ? 23.029 9.347 5.868 1.00 86.06 271 LEU A O 1
ATOM 2022 N N . ALA A 1 272 ? 22.947 7.157 6.323 1.00 84.69 272 ALA A N 1
ATOM 2023 C CA . ALA A 1 272 ? 22.336 7.322 7.646 1.00 84.69 272 ALA A CA 1
ATOM 2024 C C . ALA A 1 272 ? 23.227 8.144 8.595 1.00 84.69 272 ALA A C 1
ATOM 2026 O O . ALA A 1 272 ? 22.710 8.912 9.410 1.00 84.69 272 ALA A O 1
ATOM 2027 N N . ASP A 1 273 ? 24.547 8.038 8.428 1.00 81.19 273 ASP A N 1
ATOM 2028 C CA . ASP A 1 273 ? 25.536 8.794 9.201 1.00 81.19 273 ASP A CA 1
ATOM 2029 C C . ASP A 1 273 ? 25.676 10.251 8.715 1.00 81.19 273 ASP A C 1
ATOM 2031 O O . ASP A 1 273 ? 26.205 11.110 9.423 1.00 81.19 273 ASP A O 1
ATOM 2035 N N . HIS A 1 274 ? 25.127 10.575 7.538 1.00 74.88 274 HIS A N 1
ATOM 2036 C CA . HIS A 1 274 ? 25.190 11.894 6.914 1.00 74.88 274 HIS A CA 1
ATOM 2037 C C . HIS A 1 274 ? 23.778 12.466 6.703 1.00 74.88 274 HIS A C 1
ATOM 2039 O O . HIS A 1 274 ? 23.162 12.306 5.650 1.00 74.88 274 HIS A O 1
ATOM 2045 N N . ARG A 1 275 ? 23.242 13.178 7.705 1.00 59.62 275 ARG A N 1
ATOM 2046 C CA . ARG A 1 275 ? 21.906 13.802 7.623 1.00 59.62 275 ARG A CA 1
ATOM 2047 C C . ARG A 1 275 ? 21.847 14.883 6.529 1.00 59.62 275 ARG A C 1
ATOM 2049 O O . ARG A 1 275 ? 22.268 16.012 6.760 1.00 59.62 275 ARG A O 1
ATOM 2056 N N . GLY A 1 276 ? 21.280 14.560 5.364 1.00 65.25 276 GLY A N 1
ATOM 2057 C CA . GLY A 1 276 ? 20.997 15.515 4.282 1.00 65.25 276 GLY A CA 1
ATOM 2058 C C . GLY A 1 276 ? 21.199 14.940 2.877 1.00 65.25 276 GLY A C 1
ATOM 2059 O O . GLY A 1 276 ? 21.623 13.798 2.713 1.00 65.25 276 GLY A O 1
ATOM 2060 N N . ALA A 1 277 ? 20.897 15.741 1.847 1.00 55.97 277 ALA A N 1
ATOM 2061 C CA . ALA A 1 277 ? 21.216 15.393 0.462 1.00 55.97 277 ALA A CA 1
ATOM 2062 C C . ALA A 1 277 ? 22.734 15.241 0.328 1.00 55.97 277 ALA A C 1
ATOM 2064 O O . ALA A 1 277 ? 23.479 16.206 0.490 1.00 55.97 277 ALA A O 1
ATOM 2065 N N . THR A 1 278 ? 23.184 14.018 0.083 1.00 76.19 278 THR A N 1
ATOM 2066 C CA . THR A 1 278 ? 24.600 13.684 0.173 1.00 76.19 278 THR A CA 1
ATOM 2067 C C . THR A 1 278 ? 25.224 13.657 -1.211 1.00 76.19 278 THR A C 1
ATOM 2069 O O . THR A 1 278 ? 24.679 13.066 -2.150 1.00 76.19 278 THR A O 1
ATOM 2072 N N . VAL A 1 279 ? 26.352 14.356 -1.342 1.00 79.88 279 VAL A N 1
ATOM 2073 C CA . VAL A 1 279 ? 27.129 14.401 -2.577 1.00 79.88 279 VAL A CA 1
ATOM 2074 C C . VAL A 1 279 ? 28.065 13.200 -2.588 1.00 79.88 279 VAL A C 1
ATOM 2076 O O . VAL A 1 279 ? 28.870 13.036 -1.676 1.00 79.88 279 VAL A O 1
ATOM 2079 N N . VAL A 1 280 ? 27.942 12.362 -3.610 1.00 84.31 280 VAL A N 1
ATOM 2080 C CA . VAL A 1 280 ? 28.812 11.206 -3.845 1.00 84.31 280 VAL A CA 1
ATOM 2081 C C . VAL A 1 280 ? 29.682 11.540 -5.055 1.00 84.31 280 VAL A C 1
ATOM 2083 O O . VAL A 1 280 ? 29.169 11.920 -6.115 1.00 84.31 280 VAL A O 1
ATOM 2086 N N . GLU A 1 281 ? 31.001 11.464 -4.889 1.00 87.38 281 GLU A N 1
ATOM 2087 C CA . GLU A 1 281 ? 31.970 11.875 -5.913 1.00 87.38 281 GLU A CA 1
ATOM 2088 C C . GLU A 1 281 ? 32.388 10.680 -6.781 1.00 87.38 281 GLU A C 1
ATOM 2090 O O . GLU A 1 281 ? 32.691 9.598 -6.270 1.00 87.38 281 GLU A O 1
ATOM 2095 N N . TRP A 1 282 ? 32.417 10.878 -8.103 1.00 82.94 282 TRP A N 1
ATOM 2096 C CA . TRP A 1 282 ? 33.012 9.935 -9.052 1.00 82.94 282 TRP A CA 1
ATOM 2097 C C . TRP A 1 282 ? 34.516 10.158 -9.165 1.00 82.94 282 TRP A C 1
ATOM 2099 O O . TRP A 1 282 ? 34.945 11.231 -9.598 1.00 82.94 282 TRP A O 1
ATOM 2109 N N . ARG A 1 283 ? 35.313 9.125 -8.865 1.00 80.75 283 ARG A N 1
ATOM 2110 C CA . ARG A 1 283 ? 36.757 9.131 -9.136 1.00 80.75 283 ARG A CA 1
ATOM 2111 C C . ARG A 1 283 ? 37.195 7.933 -9.980 1.00 80.75 283 ARG A C 1
ATOM 2113 O O . ARG A 1 283 ? 36.643 6.838 -9.821 1.00 80.75 283 ARG A O 1
ATOM 2120 N N . PRO A 1 284 ? 38.188 8.119 -10.871 1.00 79.25 284 PRO A N 1
ATOM 2121 C CA . PRO A 1 284 ? 38.854 7.007 -11.532 1.00 79.25 284 PRO A CA 1
ATOM 2122 C C . PRO A 1 284 ? 39.511 6.098 -10.492 1.00 79.25 284 PRO A C 1
ATOM 2124 O O . PRO A 1 284 ? 40.208 6.579 -9.596 1.00 79.25 284 PRO A O 1
ATOM 2127 N N . ARG A 1 285 ? 39.324 4.786 -10.638 1.00 76.62 285 ARG A N 1
ATOM 2128 C CA . ARG A 1 285 ? 39.879 3.753 -9.752 1.00 76.62 285 ARG A CA 1
ATOM 2129 C C . ARG A 1 285 ? 41.402 3.814 -9.636 1.00 76.62 285 ARG A C 1
ATOM 2131 O O . ARG A 1 285 ? 41.942 3.521 -8.575 1.00 76.62 285 ARG A O 1
ATOM 2138 N N . ASP A 1 286 ? 42.079 4.230 -10.702 1.00 73.19 286 ASP A N 1
ATOM 2139 C CA . ASP A 1 286 ? 43.527 4.054 -10.812 1.00 73.19 286 ASP A CA 1
ATOM 2140 C C . ASP A 1 286 ? 44.350 5.249 -10.323 1.00 73.19 286 ASP A C 1
ATOM 2142 O O . ASP A 1 286 ? 45.576 5.212 -10.415 1.00 73.19 286 ASP A O 1
ATOM 2146 N N . GLY A 1 287 ? 43.728 6.335 -9.844 1.00 56.91 287 GLY A N 1
ATOM 2147 C CA . GLY A 1 287 ? 44.438 7.521 -9.334 1.00 56.91 287 GLY A CA 1
ATOM 2148 C C . GLY A 1 287 ? 45.361 8.234 -10.342 1.00 56.91 287 GLY A C 1
ATOM 2149 O O . GLY A 1 287 ? 45.842 9.330 -10.064 1.00 56.91 287 GLY A O 1
ATOM 2150 N N . ARG A 1 288 ? 45.581 7.674 -11.538 1.00 53.56 288 ARG A N 1
ATOM 2151 C CA . ARG A 1 288 ? 46.301 8.284 -12.658 1.00 53.56 288 ARG A CA 1
ATOM 2152 C C . ARG A 1 288 ? 45.360 9.221 -13.401 1.00 53.56 288 ARG A C 1
ATOM 2154 O O . ARG A 1 288 ? 44.952 8.960 -14.529 1.00 53.56 288 ARG A O 1
ATOM 2161 N N . GLY A 1 289 ? 45.005 10.326 -12.752 1.00 45.88 289 GLY A N 1
ATOM 2162 C CA . GLY A 1 289 ? 44.530 11.497 -13.475 1.00 45.88 289 GLY A CA 1
ATOM 2163 C C . GLY A 1 289 ? 45.595 11.874 -14.503 1.00 45.88 289 GLY A C 1
ATOM 2164 O O . GLY A 1 289 ? 46.734 12.154 -14.135 1.00 45.88 289 GLY A O 1
ATOM 2165 N N . GLY A 1 290 ? 45.241 11.797 -15.785 1.00 45.66 290 GLY A N 1
ATOM 2166 C CA . GLY A 1 290 ? 46.104 12.124 -16.912 1.00 45.66 290 GLY A CA 1
ATOM 2167 C C . GLY A 1 290 ? 46.526 13.589 -16.887 1.00 45.66 290 GLY A C 1
ATOM 2168 O O . GLY A 1 290 ? 45.937 14.427 -17.558 1.00 45.66 290 GLY A O 1
ATOM 2169 N N . GLY A 1 291 ? 47.574 13.896 -16.128 1.00 40.78 291 GLY A N 1
ATOM 2170 C CA . GLY A 1 291 ? 48.404 15.066 -16.352 1.00 40.78 291 GLY A CA 1
ATOM 2171 C C . GLY A 1 291 ? 49.283 14.791 -17.563 1.00 4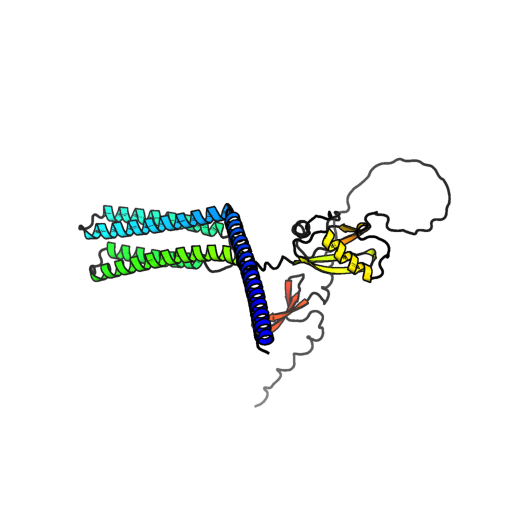0.78 291 GLY A C 1
ATOM 2172 O O . GLY A 1 291 ? 50.415 14.339 -17.412 1.00 40.78 291 GLY A O 1
ATOM 2173 N N . GLY A 1 292 ? 48.757 15.037 -18.763 1.00 39.59 292 GLY A N 1
ATOM 2174 C CA . GLY A 1 292 ? 49.531 15.111 -20.003 1.00 39.59 292 GLY A CA 1
ATOM 2175 C C . GLY A 1 292 ? 50.458 16.326 -19.986 1.00 39.59 292 GLY A C 1
ATOM 2176 O O . GLY A 1 292 ? 50.281 17.263 -20.753 1.00 39.59 292 GLY A O 1
ATOM 2177 N N . GLY A 1 293 ? 51.421 16.338 -19.067 1.00 36.25 293 GLY A N 1
ATOM 2178 C CA . GLY A 1 293 ? 52.543 17.257 -19.079 1.00 36.25 293 GLY A CA 1
ATOM 2179 C C . GLY A 1 293 ? 53.620 16.677 -19.979 1.00 36.25 293 GLY A C 1
ATOM 2180 O O . GLY A 1 293 ? 54.374 15.803 -19.555 1.00 36.25 293 GLY A O 1
ATOM 2181 N N . ALA A 1 294 ? 53.698 17.169 -21.213 1.00 43.94 294 ALA A N 1
ATOM 2182 C CA . ALA A 1 294 ? 54.891 17.035 -22.030 1.00 43.94 294 ALA A CA 1
ATOM 2183 C C . ALA A 1 294 ? 56.081 17.600 -21.237 1.00 43.94 294 ALA A C 1
ATOM 2185 O O . ALA A 1 294 ? 56.222 18.812 -21.084 1.00 43.94 294 ALA A O 1
ATOM 2186 N N . ARG A 1 295 ? 56.921 16.724 -20.681 1.00 38.03 295 ARG A N 1
ATOM 2187 C CA . ARG A 1 295 ? 58.222 17.112 -20.139 1.00 38.03 295 ARG A CA 1
ATOM 2188 C C . ARG A 1 295 ? 59.308 16.578 -21.046 1.00 38.03 295 ARG A C 1
ATOM 2190 O O . ARG A 1 295 ? 59.573 15.379 -21.103 1.00 38.03 295 ARG A O 1
ATOM 2197 N N . SER A 1 296 ? 59.922 17.537 -21.730 1.00 41.56 296 SER A N 1
ATOM 2198 C CA . SER A 1 296 ? 61.254 17.430 -22.291 1.00 41.56 296 SER A CA 1
ATOM 2199 C C . SER A 1 296 ? 62.232 16.831 -21.289 1.00 41.56 296 SER A C 1
ATOM 2201 O O . SER A 1 296 ? 62.283 17.164 -20.106 1.00 41.56 296 SER A O 1
ATOM 2203 N N . ARG A 1 297 ? 63.020 15.941 -21.865 1.00 42.38 297 ARG A N 1
ATOM 2204 C CA . ARG A 1 297 ? 64.188 15.233 -21.374 1.00 42.38 297 ARG A CA 1
ATOM 2205 C C . ARG A 1 297 ? 65.346 16.207 -21.100 1.00 42.38 297 ARG A C 1
ATOM 2207 O O . ARG A 1 297 ? 65.878 16.773 -22.044 1.00 42.38 297 ARG A O 1
ATOM 2214 N N . ALA A 1 298 ? 65.764 16.335 -19.842 1.00 38.12 298 ALA A N 1
ATOM 2215 C CA . ALA A 1 298 ? 67.111 16.739 -19.400 1.00 38.12 298 ALA A CA 1
ATOM 2216 C C . ALA A 1 298 ? 67.211 16.389 -17.900 1.00 38.12 298 ALA A C 1
ATOM 2218 O O . ALA A 1 298 ? 66.372 16.803 -17.112 1.00 38.12 298 ALA A O 1
ATOM 2219 N N . SER A 1 299 ? 67.952 15.348 -17.525 1.00 38.16 299 SER A N 1
ATOM 2220 C CA . SER A 1 299 ? 69.387 15.327 -17.195 1.00 38.16 299 SER A CA 1
ATOM 2221 C C . SER A 1 299 ? 69.605 15.257 -15.678 1.00 38.16 299 SER A C 1
ATOM 2223 O O . SER A 1 299 ? 69.256 16.160 -14.931 1.00 38.16 299 SER A O 1
ATOM 2225 N N . ARG A 1 300 ? 70.181 14.116 -15.293 1.00 41.47 300 ARG A N 1
ATOM 2226 C CA . ARG A 1 300 ? 70.845 13.707 -14.047 1.00 41.47 300 ARG A CA 1
ATOM 2227 C C . ARG A 1 300 ? 71.301 14.828 -13.098 1.00 41.47 300 ARG A C 1
ATOM 2229 O O . ARG A 1 300 ? 71.970 15.762 -13.520 1.00 41.47 300 ARG A O 1
ATOM 2236 N N . GLY A 1 301 ? 71.101 14.593 -11.801 1.00 34.19 301 GLY A N 1
ATOM 2237 C CA . GLY A 1 301 ? 71.786 15.288 -10.711 1.00 34.19 301 GLY A CA 1
ATOM 2238 C C . GLY A 1 301 ? 71.442 14.659 -9.359 1.00 34.19 301 GLY A C 1
ATOM 2239 O O . GLY A 1 301 ? 70.282 14.611 -8.974 1.00 34.19 301 GLY A O 1
ATOM 2240 N N . SER A 1 302 ? 72.458 14.107 -8.704 1.00 34.81 302 SER A N 1
ATOM 2241 C CA . SER A 1 302 ? 72.442 13.271 -7.500 1.00 34.81 302 SER A CA 1
ATOM 2242 C C . SER A 1 302 ? 72.536 14.086 -6.195 1.00 34.81 302 SER A C 1
ATOM 2244 O O . SER A 1 302 ? 73.492 14.840 -6.091 1.00 34.81 302 SER A O 1
ATOM 2246 N N . LEU A 1 303 ? 71.636 13.808 -5.222 1.00 40.38 303 LEU A N 1
ATOM 2247 C CA . LEU A 1 303 ? 71.749 13.877 -3.729 1.00 40.38 303 LEU A CA 1
ATOM 2248 C C . LEU A 1 303 ? 72.191 15.214 -3.054 1.00 40.38 303 LEU A C 1
ATOM 2250 O O . LEU A 1 303 ? 72.712 16.071 -3.757 1.00 40.38 303 LEU A O 1
ATOM 2254 N N . PRO A 1 304 ? 72.021 15.443 -1.716 1.00 55.44 304 PRO A N 1
ATOM 2255 C CA . PRO A 1 304 ? 71.729 14.516 -0.598 1.00 55.44 304 PRO A CA 1
ATOM 2256 C C . PRO A 1 304 ? 70.608 14.959 0.395 1.00 55.44 304 PRO A C 1
ATOM 2258 O O . PRO A 1 304 ? 69.999 16.014 0.216 1.00 55.44 304 PRO A O 1
ATOM 2261 N N . PRO A 1 305 ? 70.295 14.144 1.435 1.00 64.50 305 PRO A N 1
ATOM 2262 C CA . PRO A 1 305 ? 69.262 14.432 2.436 1.00 64.50 305 PRO A CA 1
ATOM 2263 C C . PRO A 1 305 ? 69.831 15.147 3.675 1.00 64.50 305 PRO A C 1
ATOM 2265 O O . PRO A 1 305 ? 71.034 15.076 3.909 1.00 64.50 305 PRO A O 1
ATOM 2268 N N . THR A 1 306 ? 68.943 15.761 4.477 1.00 38.03 306 THR A N 1
ATOM 2269 C CA . THR A 1 306 ? 68.984 15.991 5.951 1.00 38.03 306 THR A CA 1
ATOM 2270 C C . THR A 1 306 ? 68.468 17.392 6.300 1.00 38.03 306 THR A C 1
ATOM 2272 O O . THR A 1 306 ? 69.151 18.364 6.021 1.00 38.03 306 THR A O 1
ATOM 2275 N N . VAL A 1 307 ? 67.283 17.499 6.915 1.00 44.22 307 VAL A N 1
ATOM 2276 C CA . VAL A 1 307 ? 67.058 18.027 8.282 1.00 44.22 307 VAL A CA 1
ATOM 2277 C C . VAL A 1 307 ? 65.567 17.964 8.637 1.00 44.22 307 VAL A C 1
ATOM 2279 O O . VAL A 1 307 ? 64.685 18.136 7.799 1.00 44.22 307 VAL A O 1
ATOM 2282 N N . ALA A 1 308 ? 65.325 17.655 9.906 1.00 38.34 308 ALA A N 1
ATOM 2283 C CA . ALA A 1 308 ? 64.042 17.417 10.541 1.00 38.34 308 ALA A CA 1
ATOM 2284 C C . ALA A 1 308 ? 63.318 18.705 10.989 1.00 38.34 308 ALA A C 1
ATOM 2286 O O . ALA A 1 308 ? 63.942 19.741 11.180 1.00 38.34 308 ALA A O 1
ATOM 2287 N N . SER A 1 309 ? 62.009 18.544 11.232 1.00 38.91 309 SER A N 1
ATOM 2288 C CA . SER A 1 309 ? 61.155 19.203 12.241 1.00 38.91 309 SER A CA 1
ATOM 2289 C C . SER A 1 309 ? 61.218 20.722 12.451 1.00 38.91 309 SER A C 1
ATOM 2291 O O . SER A 1 309 ? 62.174 21.211 13.038 1.00 38.91 309 SER A O 1
ATOM 2293 N N . SER A 1 310 ? 60.090 21.419 12.215 1.00 35.75 310 SER A N 1
ATOM 2294 C CA . SER A 1 310 ? 59.524 22.366 13.205 1.00 35.75 310 SER A CA 1
ATOM 2295 C C . SER A 1 310 ? 58.136 22.930 12.830 1.00 35.75 310 SER A C 1
ATOM 2297 O O . SER A 1 310 ? 57.981 23.496 11.755 1.00 35.75 310 SER A O 1
ATOM 2299 N N . LEU A 1 311 ? 57.193 22.836 13.787 1.00 39.41 311 LEU A N 1
ATOM 2300 C CA . LEU A 1 311 ? 56.060 23.746 14.099 1.00 39.41 311 LEU A CA 1
ATOM 2301 C C . LEU A 1 311 ? 54.927 23.887 13.051 1.00 39.41 311 LEU A C 1
ATOM 2303 O O . LEU A 1 311 ? 55.094 24.487 12.000 1.00 39.41 311 LEU A O 1
ATOM 2307 N N . ALA A 1 312 ? 53.742 23.287 13.212 1.00 40.81 312 ALA A N 1
ATOM 2308 C CA . ALA A 1 312 ? 52.696 23.508 14.228 1.00 40.81 312 ALA A CA 1
ATOM 2309 C C . ALA A 1 312 ? 52.114 24.942 14.274 1.00 40.81 312 ALA A C 1
ATOM 2311 O O . ALA A 1 312 ? 52.833 25.912 14.486 1.00 40.81 312 ALA A O 1
ATOM 2312 N N . SER A 1 313 ? 50.775 25.000 14.184 1.00 40.72 313 SER A N 1
ATOM 2313 C CA . SER A 1 313 ? 49.864 26.105 14.548 1.00 40.72 313 SER A CA 1
ATOM 2314 C C . SER A 1 313 ? 49.535 27.172 13.494 1.00 40.72 313 SER A C 1
ATOM 2316 O O . SER A 1 313 ? 50.135 28.241 13.442 1.00 40.72 313 SER A O 1
ATOM 2318 N N . LYS A 1 314 ? 48.431 26.953 12.759 1.00 40.38 314 LYS A N 1
ATOM 2319 C CA . LYS A 1 314 ? 47.546 28.045 12.310 1.00 40.38 314 LYS A CA 1
ATOM 2320 C C . LYS A 1 314 ? 46.088 27.577 12.231 1.00 40.38 314 LYS A C 1
ATOM 2322 O O . LYS A 1 314 ? 45.549 27.297 11.166 1.00 40.38 314 LYS A O 1
ATOM 2327 N N . VAL A 1 315 ? 45.480 27.452 13.409 1.00 43.78 315 VAL A N 1
ATOM 2328 C CA . VAL A 1 315 ? 44.030 27.317 13.606 1.00 43.78 315 VAL A CA 1
ATOM 2329 C C . VAL A 1 315 ? 43.450 28.714 13.847 1.00 43.78 315 VAL A C 1
ATOM 2331 O O . VAL A 1 315 ? 44.099 29.544 14.475 1.00 43.78 315 VAL A O 1
ATOM 2334 N N . ALA A 1 316 ? 42.210 28.904 13.387 1.00 43.09 316 ALA A N 1
ATOM 2335 C CA . ALA A 1 316 ? 41.300 30.031 13.609 1.00 43.09 316 ALA A CA 1
ATOM 2336 C C . ALA A 1 316 ? 41.450 31.249 12.678 1.00 43.09 316 ALA A C 1
ATOM 2338 O O . ALA A 1 316 ? 42.297 32.118 12.868 1.00 43.09 316 ALA A O 1
ATOM 2339 N N . SER A 1 317 ? 40.536 31.330 11.702 1.00 40.28 317 SER A N 1
ATOM 2340 C CA . SER A 1 317 ? 39.561 32.430 11.540 1.00 40.28 317 SER A CA 1
ATOM 2341 C C . SER A 1 317 ? 38.895 32.334 10.161 1.00 40.28 317 SER A C 1
ATOM 2343 O O . SER A 1 317 ? 39.214 33.097 9.254 1.00 40.28 317 SER A O 1
ATOM 2345 N N . THR A 1 318 ? 37.964 31.393 9.973 1.00 33.09 318 THR A N 1
ATOM 2346 C CA . THR A 1 318 ? 37.026 31.466 8.840 1.00 33.09 318 THR A CA 1
ATOM 2347 C C . THR A 1 318 ? 35.761 32.136 9.344 1.00 33.09 318 THR A C 1
ATOM 2349 O O . THR A 1 318 ? 34.861 31.509 9.901 1.00 33.09 318 THR A O 1
ATOM 2352 N N . THR A 1 319 ? 35.741 33.454 9.185 1.00 36.03 319 THR A N 1
ATOM 2353 C CA . THR A 1 319 ? 34.534 34.269 9.139 1.00 36.03 319 THR A CA 1
ATOM 2354 C C . THR A 1 319 ? 33.471 33.545 8.312 1.00 36.03 319 THR A C 1
ATOM 2356 O O . THR A 1 319 ? 33.714 33.131 7.180 1.00 36.03 319 THR A O 1
ATOM 2359 N N . ARG A 1 320 ? 32.281 33.351 8.895 1.00 37.62 320 ARG A N 1
ATOM 2360 C CA . ARG A 1 320 ? 31.094 32.888 8.168 1.00 37.62 320 ARG A CA 1
ATOM 2361 C C . ARG A 1 320 ? 30.725 33.986 7.178 1.00 37.62 320 ARG A C 1
ATOM 2363 O O . ARG A 1 320 ? 29.943 34.877 7.497 1.00 37.62 320 ARG A O 1
ATOM 2370 N N . THR A 1 321 ? 31.320 33.944 5.993 1.00 36.62 321 THR A N 1
ATOM 2371 C CA . THR A 1 321 ? 30.886 34.730 4.845 1.00 36.62 321 THR A CA 1
ATOM 2372 C C . THR A 1 321 ? 29.480 34.250 4.519 1.00 36.62 321 THR A C 1
ATOM 2374 O O . THR A 1 321 ? 29.295 33.203 3.904 1.00 36.62 321 THR A O 1
ATOM 2377 N N . SER A 1 322 ? 28.488 34.973 5.037 1.00 49.53 322 SER A N 1
ATOM 2378 C CA . SER A 1 322 ? 27.079 34.849 4.682 1.00 49.53 322 SER A CA 1
ATOM 2379 C C . SER A 1 322 ? 26.961 35.150 3.192 1.00 49.53 322 SER A C 1
ATOM 2381 O O . SER A 1 322 ? 26.703 36.286 2.797 1.00 49.53 322 SER A O 1
ATOM 2383 N N . SER A 1 323 ? 27.213 34.143 2.357 1.00 53.72 323 SER A N 1
ATOM 2384 C CA . SER A 1 323 ? 26.887 34.188 0.941 1.00 53.72 323 SER A CA 1
ATOM 2385 C C . SER A 1 323 ? 25.409 34.530 0.856 1.00 53.72 323 SER A C 1
ATOM 2387 O O . SER A 1 323 ? 24.584 33.790 1.399 1.00 53.72 323 SER A O 1
ATOM 2389 N N . ALA A 1 324 ? 25.093 35.681 0.258 1.00 61.88 324 ALA A N 1
ATOM 2390 C CA . ALA A 1 324 ? 23.719 36.112 0.067 1.00 61.88 324 ALA A CA 1
ATOM 2391 C C . ALA A 1 324 ? 22.917 34.922 -0.492 1.00 61.88 324 ALA A C 1
ATOM 2393 O O . ALA A 1 324 ? 23.384 34.292 -1.448 1.00 61.88 324 ALA A O 1
ATOM 2394 N N . PRO A 1 325 ? 21.790 34.551 0.144 1.00 63.47 325 PRO A N 1
ATOM 2395 C CA . PRO A 1 325 ? 21.031 33.376 -0.252 1.00 63.47 325 PRO A CA 1
ATOM 2396 C C . PRO A 1 325 ? 20.700 33.496 -1.733 1.00 63.47 325 PRO A C 1
ATOM 2398 O O . PRO A 1 325 ? 20.168 34.515 -2.183 1.00 63.47 325 PRO A O 1
ATOM 2401 N N . SER A 1 326 ? 21.087 32.478 -2.498 1.00 70.50 326 SER A N 1
ATOM 2402 C CA . SER A 1 326 ? 20.845 32.474 -3.932 1.00 70.50 326 SER A CA 1
ATOM 2403 C C . SER A 1 326 ? 19.330 32.495 -4.166 1.00 70.50 326 SER A C 1
ATOM 2405 O O . SER A 1 326 ? 18.591 31.798 -3.467 1.00 70.50 326 SER A O 1
ATOM 2407 N N . PRO A 1 327 ? 18.825 33.272 -5.139 1.00 73.44 327 PRO A N 1
ATOM 2408 C CA . PRO A 1 327 ? 17.386 33.467 -5.340 1.00 73.44 327 PRO A CA 1
ATOM 2409 C C . PRO A 1 327 ? 16.605 32.175 -5.659 1.00 73.44 327 PRO A C 1
ATOM 2411 O O . PRO A 1 327 ? 15.379 32.197 -5.664 1.00 73.44 327 PRO A O 1
ATOM 2414 N N . GLY A 1 328 ? 17.290 31.048 -5.894 1.00 82.50 328 GLY A N 1
ATOM 2415 C CA . GLY A 1 328 ? 16.685 29.734 -6.131 1.00 82.50 328 GLY A CA 1
ATOM 2416 C C . GLY A 1 328 ? 16.213 28.974 -4.883 1.00 82.50 328 GLY A C 1
ATOM 2417 O O . GLY A 1 328 ? 15.518 27.971 -5.033 1.00 82.50 328 GLY A O 1
ATOM 2418 N N . ASP A 1 329 ? 16.546 29.424 -3.670 1.00 92.69 329 ASP A N 1
ATOM 2419 C CA . ASP A 1 329 ? 16.264 28.666 -2.436 1.00 92.69 329 ASP A CA 1
ATOM 2420 C C . ASP A 1 329 ? 14.953 29.056 -1.725 1.00 92.69 329 ASP A C 1
ATOM 2422 O O . ASP A 1 329 ? 14.578 28.449 -0.714 1.00 92.69 329 ASP A O 1
ATOM 2426 N N . TRP A 1 330 ? 14.231 30.044 -2.258 1.00 94.75 330 TRP A N 1
ATOM 2427 C CA . TRP A 1 330 ? 12.941 30.501 -1.740 1.00 94.75 330 TRP A CA 1
ATOM 2428 C C . TRP A 1 330 ? 11.775 29.812 -2.461 1.00 94.75 330 TRP A C 1
ATOM 2430 O O . TRP A 1 330 ? 11.667 29.864 -3.684 1.00 94.75 330 TRP A O 1
ATOM 2440 N N . LEU A 1 331 ? 10.882 29.184 -1.694 1.00 95.88 331 LEU A N 1
ATOM 2441 C CA . LEU A 1 331 ? 9.629 28.587 -2.159 1.00 95.88 331 LEU A CA 1
ATOM 2442 C C . LEU A 1 331 ? 8.454 29.516 -1.867 1.00 95.88 331 LEU A C 1
ATOM 2444 O O . LEU A 1 331 ? 8.378 30.100 -0.790 1.00 95.88 331 LEU A O 1
ATOM 2448 N N . GLU A 1 332 ? 7.515 29.611 -2.799 1.00 96.94 332 GLU A N 1
ATOM 2449 C CA . GLU A 1 332 ? 6.240 30.295 -2.590 1.00 96.94 332 GLU A CA 1
ATOM 2450 C C . GLU A 1 332 ? 5.235 29.344 -1.923 1.00 96.94 332 GLU A C 1
ATOM 2452 O O . GLU A 1 332 ? 5.066 28.204 -2.358 1.00 96.94 332 GLU A O 1
ATOM 2457 N N . ALA A 1 333 ? 4.580 29.811 -0.865 1.00 97.25 333 ALA A N 1
ATOM 2458 C CA . ALA A 1 333 ? 3.555 29.090 -0.122 1.00 97.25 333 ALA A CA 1
ATOM 2459 C C . ALA A 1 333 ? 2.379 30.026 0.208 1.00 97.25 333 ALA A C 1
ATOM 2461 O O . ALA A 1 333 ? 2.477 31.246 0.067 1.00 97.25 333 ALA A O 1
ATOM 2462 N N . TYR A 1 334 ? 1.255 29.450 0.629 1.00 97.75 334 TYR A N 1
ATOM 2463 C CA . TYR A 1 334 ? 0.032 30.178 0.972 1.00 97.75 334 TYR A CA 1
ATOM 2464 C C . TYR A 1 334 ? -0.368 29.839 2.404 1.00 97.75 334 TYR A C 1
ATOM 2466 O O . TYR A 1 334 ? -0.322 28.669 2.791 1.00 97.75 334 TYR A O 1
ATOM 2474 N N . SER A 1 335 ? -0.709 30.856 3.196 1.00 96.75 335 SER A N 1
ATOM 2475 C CA . SER A 1 335 ? -1.274 30.655 4.530 1.00 96.75 335 SER A CA 1
ATOM 2476 C C . SER A 1 335 ? -2.710 30.129 4.437 1.00 96.75 335 SER A C 1
ATOM 2478 O O . SER A 1 335 ? -3.326 30.136 3.370 1.00 96.75 335 SER A O 1
ATOM 2480 N N . ASP A 1 336 ? -3.247 29.689 5.567 1.00 96.50 336 ASP A N 1
ATOM 2481 C CA . ASP A 1 336 ? -4.670 29.391 5.764 1.00 96.50 336 ASP A CA 1
ATOM 2482 C C . ASP A 1 336 ? -5.585 30.570 5.394 1.00 96.50 336 ASP A C 1
ATOM 2484 O O . ASP A 1 336 ? -6.623 30.365 4.769 1.00 96.50 336 ASP A O 1
ATOM 2488 N N . ASP A 1 337 ? -5.142 31.800 5.659 1.00 95.12 337 ASP A N 1
ATOM 2489 C CA . ASP A 1 337 ? -5.817 33.034 5.222 1.00 95.12 337 ASP A CA 1
ATOM 2490 C C . ASP A 1 337 ? -5.719 33.310 3.704 1.00 95.12 337 ASP A C 1
ATOM 2492 O O . ASP A 1 337 ? -6.172 34.350 3.220 1.00 95.12 337 ASP A O 1
ATOM 2496 N N . GLY A 1 338 ? -5.058 32.439 2.935 1.00 97.50 338 GLY A N 1
ATOM 2497 C CA . GLY A 1 338 ? -4.850 32.599 1.493 1.00 97.50 338 GLY A CA 1
ATOM 2498 C C . GLY A 1 338 ? -3.797 33.645 1.110 1.00 97.50 338 GLY A C 1
ATOM 2499 O O . GLY A 1 338 ? -3.655 33.976 -0.069 1.00 97.50 338 GLY A O 1
ATOM 2500 N N . ARG A 1 339 ? -3.029 34.173 2.072 1.00 96.88 339 ARG A N 1
ATOM 2501 C CA . ARG A 1 339 ? -1.962 35.146 1.801 1.00 96.88 339 ARG A CA 1
ATOM 2502 C C . ARG A 1 339 ? -0.684 34.432 1.377 1.00 96.88 339 ARG A C 1
ATOM 2504 O O . ARG A 1 339 ? -0.250 33.468 2.005 1.00 96.88 339 ARG A O 1
ATOM 2511 N N . ARG A 1 340 ? -0.061 34.932 0.312 1.00 97.25 340 ARG A N 1
ATOM 2512 C CA . ARG A 1 340 ? 1.204 34.408 -0.210 1.00 97.25 340 ARG A CA 1
ATOM 2513 C C . ARG A 1 340 ? 2.365 34.786 0.710 1.00 97.25 340 ARG A C 1
ATOM 2515 O O . ARG A 1 340 ? 2.523 35.959 1.042 1.00 97.25 340 ARG A O 1
ATOM 2522 N N . TYR A 1 341 ? 3.203 33.817 1.061 1.00 97.25 341 TYR A N 1
ATOM 2523 C CA . TYR A 1 341 ? 4.469 34.024 1.764 1.00 97.25 341 TYR A CA 1
ATOM 2524 C C . TYR A 1 341 ? 5.596 33.213 1.112 1.00 97.25 341 TYR A C 1
ATOM 2526 O O . TYR A 1 341 ? 5.357 32.268 0.360 1.00 97.25 341 TYR A O 1
ATOM 2534 N N . PHE A 1 342 ? 6.841 33.590 1.390 1.00 97.25 342 PHE A N 1
ATOM 2535 C CA . PHE A 1 342 ? 8.038 32.945 0.861 1.00 97.25 342 PHE A CA 1
ATOM 2536 C C . PHE A 1 342 ? 8.787 32.229 1.985 1.00 97.25 342 PHE A C 1
ATOM 2538 O O . PHE A 1 342 ? 9.056 32.813 3.035 1.00 97.25 342 PHE A O 1
ATOM 2545 N N . TYR A 1 343 ? 9.133 30.965 1.761 1.00 97.12 343 TYR A N 1
ATOM 2546 C CA . TYR A 1 343 ? 9.839 30.097 2.699 1.00 97.12 343 TYR A CA 1
ATOM 2547 C C . TYR A 1 343 ? 11.216 29.712 2.155 1.00 97.12 343 TYR A C 1
ATOM 2549 O O . TYR A 1 343 ? 11.323 29.144 1.067 1.00 97.12 343 TYR A O 1
ATOM 2557 N N . HIS A 1 344 ? 12.277 29.992 2.908 1.00 95.81 344 HIS A N 1
ATOM 2558 C CA . HIS A 1 344 ? 13.639 29.639 2.529 1.00 95.81 344 HIS A CA 1
ATOM 2559 C C . HIS A 1 344 ? 13.985 28.224 2.988 1.00 95.81 344 HIS A C 1
ATOM 2561 O O . HIS A 1 344 ? 14.019 27.929 4.183 1.00 95.81 344 HIS A O 1
ATOM 2567 N N . ARG A 1 345 ? 14.301 27.336 2.044 1.00 94.44 345 ARG A N 1
ATOM 2568 C CA . ARG A 1 345 ? 14.476 25.901 2.332 1.00 94.44 345 ARG A CA 1
ATOM 2569 C C . ARG A 1 345 ? 15.676 25.585 3.220 1.00 94.44 345 ARG A C 1
ATOM 2571 O O . ARG A 1 345 ? 15.646 24.587 3.930 1.00 94.44 345 ARG A O 1
ATOM 2578 N N . VAL A 1 346 ? 16.736 26.389 3.139 1.00 92.44 346 VAL A N 1
ATOM 2579 C CA . VAL A 1 346 ? 18.007 26.110 3.828 1.00 92.44 346 VAL A CA 1
ATOM 2580 C C . VAL A 1 346 ? 18.000 26.651 5.255 1.00 92.44 346 VAL A C 1
ATOM 2582 O O . VAL A 1 346 ? 18.453 25.975 6.172 1.00 92.44 346 VAL A O 1
ATOM 2585 N N . THR A 1 347 ? 17.477 27.864 5.452 1.00 95.06 347 THR A N 1
ATOM 2586 C CA . THR A 1 347 ? 17.462 28.531 6.769 1.00 95.06 347 THR A CA 1
ATOM 2587 C C . THR A 1 347 ? 16.159 28.319 7.530 1.00 95.06 347 THR A C 1
ATOM 2589 O O . THR A 1 347 ? 16.101 28.617 8.717 1.00 95.06 347 THR A O 1
ATOM 2592 N N . LEU A 1 348 ? 15.130 27.785 6.863 1.00 95.69 348 LEU A N 1
ATOM 2593 C CA . LEU A 1 348 ? 13.776 27.610 7.390 1.00 95.69 348 LEU A CA 1
ATOM 2594 C C . LEU A 1 348 ? 13.094 28.939 7.774 1.00 95.69 348 LEU A C 1
ATOM 2596 O O . LEU A 1 348 ? 12.138 28.944 8.544 1.00 95.69 348 LEU A O 1
ATOM 2600 N N . GLU A 1 349 ? 13.566 30.065 7.233 1.00 95.31 349 GLU A N 1
ATOM 2601 C CA . GLU A 1 349 ? 12.970 31.384 7.456 1.00 95.31 349 GLU A CA 1
ATOM 2602 C C . GLU A 1 349 ? 11.741 31.613 6.567 1.00 95.31 349 GLU A C 1
ATOM 2604 O O . GLU A 1 349 ? 11.707 31.201 5.406 1.00 95.31 349 GLU A O 1
ATOM 2609 N N . THR A 1 350 ? 10.748 32.336 7.087 1.00 96.69 350 THR A N 1
ATOM 2610 C CA . THR A 1 350 ? 9.551 32.773 6.351 1.00 96.69 350 THR A CA 1
ATOM 2611 C C . THR A 1 350 ? 9.500 34.293 6.246 1.00 96.69 350 THR A C 1
ATOM 2613 O O . THR A 1 350 ? 9.736 34.988 7.235 1.00 96.69 350 THR A O 1
ATOM 2616 N N . ARG A 1 351 ? 9.154 34.828 5.071 1.00 96.50 351 ARG A N 1
ATOM 2617 C CA . ARG A 1 351 ? 8.986 36.271 4.830 1.00 96.50 351 ARG A CA 1
ATOM 2618 C C . ARG A 1 351 ? 7.793 36.548 3.917 1.00 96.50 351 ARG A C 1
ATOM 2620 O O . ARG A 1 351 ? 7.490 35.751 3.037 1.00 96.50 351 ARG A O 1
ATOM 2627 N N . TRP A 1 352 ? 7.148 37.700 4.091 1.00 95.88 352 TRP A N 1
ATOM 2628 C CA . TRP A 1 352 ? 6.017 38.123 3.250 1.00 95.88 352 TRP A CA 1
ATOM 2629 C C . TRP A 1 352 ? 6.453 38.737 1.911 1.00 95.88 352 TRP A C 1
ATOM 2631 O O . TRP A 1 352 ? 5.756 38.596 0.913 1.00 95.88 352 TRP A O 1
ATOM 2641 N N . ALA A 1 353 ? 7.622 39.384 1.868 1.00 94.06 353 ALA A N 1
ATOM 2642 C CA . ALA A 1 353 ? 8.173 39.988 0.656 1.00 94.06 353 ALA A CA 1
ATOM 2643 C C . ALA A 1 353 ? 9.161 39.043 -0.041 1.00 94.06 353 ALA A C 1
ATOM 2645 O O . ALA A 1 353 ? 9.989 38.407 0.620 1.00 94.06 353 ALA A O 1
ATOM 2646 N N . LYS A 1 354 ? 9.102 38.985 -1.377 1.00 91.56 354 LYS A N 1
ATOM 2647 C CA . LYS A 1 354 ? 10.007 38.164 -2.184 1.00 91.56 354 LYS A CA 1
ATOM 2648 C C . LYS A 1 354 ? 11.420 38.762 -2.149 1.00 91.56 354 LYS A C 1
ATOM 2650 O O . LYS A 1 354 ? 11.612 39.899 -2.583 1.00 91.56 354 LYS A O 1
ATOM 2655 N N . PRO A 1 355 ? 12.432 38.033 -1.662 1.00 86.19 355 PRO A N 1
ATOM 2656 C CA . PRO A 1 355 ? 13.793 38.546 -1.640 1.00 86.19 355 PRO A CA 1
ATOM 2657 C C . PRO A 1 355 ? 14.311 38.731 -3.069 1.00 86.19 355 PRO A C 1
ATOM 2659 O O . PRO A 1 355 ? 14.245 37.820 -3.891 1.00 86.19 355 PRO A O 1
ATOM 2662 N N . GLY A 1 356 ? 14.808 39.933 -3.359 1.00 86.44 356 GLY A N 1
ATOM 2663 C CA . GLY A 1 356 ? 15.275 40.337 -4.688 1.00 86.44 356 GLY A CA 1
ATOM 2664 C C . GLY A 1 356 ? 14.269 41.172 -5.479 1.00 86.44 356 GLY A C 1
ATOM 2665 O O . GLY A 1 356 ? 14.668 41.835 -6.434 1.00 86.44 356 GLY A O 1
ATOM 2666 N N . ASP A 1 357 ? 13.006 41.218 -5.055 1.00 82.50 357 ASP A N 1
ATOM 2667 C CA . ASP A 1 357 ? 12.004 42.069 -5.685 1.00 82.50 357 ASP A CA 1
ATOM 2668 C C . ASP A 1 357 ? 12.103 43.494 -5.125 1.00 82.50 357 ASP A C 1
ATOM 2670 O O . ASP A 1 357 ? 11.450 43.866 -4.152 1.00 82.50 357 ASP A O 1
ATOM 2674 N N . ARG A 1 358 ? 12.992 44.306 -5.710 1.00 74.75 358 ARG A N 1
ATOM 2675 C CA . ARG A 1 358 ? 13.125 45.730 -5.348 1.00 74.75 358 ARG A CA 1
ATOM 2676 C C . ARG A 1 358 ? 11.897 46.561 -5.759 1.00 74.75 358 ARG A C 1
ATOM 2678 O O . ARG A 1 358 ? 11.833 47.739 -5.419 1.00 74.75 358 ARG A O 1
ATOM 2685 N N . SER A 1 359 ? 10.925 45.967 -6.456 1.00 68.12 359 SER A N 1
ATOM 2686 C CA . SER A 1 359 ? 9.735 46.653 -6.975 1.00 68.12 359 SER A CA 1
ATOM 2687 C C . SER A 1 359 ? 8.670 46.923 -5.912 1.00 68.12 359 SER A C 1
ATOM 2689 O O . SER A 1 359 ? 7.816 47.784 -6.110 1.00 68.12 359 SER A O 1
ATOM 2691 N N . SER A 1 360 ? 8.694 46.222 -4.773 1.00 63.31 360 SER A N 1
ATOM 2692 C CA . SER A 1 360 ? 7.613 46.302 -3.780 1.00 63.31 360 SER A CA 1
ATOM 2693 C C . SER A 1 360 ? 7.672 47.536 -2.867 1.00 63.31 360 SER A C 1
ATOM 2695 O O . SER A 1 360 ? 6.827 47.677 -1.990 1.00 63.31 360 SER A O 1
ATOM 2697 N N . GLY A 1 361 ? 8.658 48.424 -3.042 1.00 60.12 361 GLY A N 1
ATOM 2698 C CA . GLY A 1 361 ? 8.841 49.624 -2.215 1.00 60.12 361 GLY A CA 1
ATOM 2699 C C . GLY A 1 361 ? 8.143 50.898 -2.711 1.00 60.12 361 GLY A C 1
ATOM 2700 O O . GLY A 1 361 ? 8.177 51.897 -2.004 1.00 60.12 361 GLY A O 1
ATOM 2701 N N . LEU A 1 362 ? 7.530 50.897 -3.903 1.00 58.81 362 LEU A N 1
ATOM 2702 C CA . LEU A 1 362 ? 6.958 52.112 -4.518 1.00 58.81 362 LEU A CA 1
ATOM 2703 C C . LEU A 1 362 ? 5.437 52.063 -4.740 1.00 58.81 362 LEU A C 1
ATOM 2705 O O . LEU A 1 362 ? 4.863 53.015 -5.260 1.00 58.81 362 LEU A O 1
ATOM 2709 N N . SER A 1 363 ? 4.761 50.990 -4.329 1.00 57.44 363 SER A N 1
ATOM 2710 C CA . SER A 1 363 ? 3.312 50.839 -4.507 1.00 57.44 363 SER A CA 1
ATOM 2711 C C . SER A 1 363 ? 2.617 50.772 -3.148 1.00 57.44 363 SER A C 1
ATOM 2713 O O . SER A 1 363 ? 2.373 49.692 -2.620 1.00 57.44 363 SER A O 1
ATOM 2715 N N . GLY A 1 364 ? 2.357 51.935 -2.538 1.00 54.16 364 GLY A N 1
ATOM 2716 C CA . GLY A 1 364 ? 1.561 51.987 -1.307 1.00 54.16 364 GLY A CA 1
ATOM 2717 C C . GLY A 1 364 ? 1.763 53.201 -0.404 1.00 54.16 364 GLY A C 1
ATOM 2718 O O . GLY A 1 364 ? 1.958 53.020 0.790 1.00 54.16 364 GLY A O 1
ATOM 2719 N N . ASN A 1 365 ? 1.701 54.428 -0.930 1.00 48.72 365 ASN A N 1
ATOM 2720 C CA . ASN A 1 365 ? 1.343 55.591 -0.104 1.00 48.72 365 ASN A CA 1
ATOM 2721 C C . ASN A 1 365 ? 0.534 56.611 -0.917 1.00 48.72 365 ASN A C 1
ATOM 2723 O O . ASN A 1 365 ? 0.944 57.750 -1.122 1.00 48.72 365 ASN A O 1
ATOM 2727 N N . ALA A 1 366 ? -0.608 56.164 -1.437 1.00 55.34 366 ALA A N 1
ATOM 2728 C CA . ALA A 1 366 ? -1.631 57.022 -2.020 1.00 55.34 366 ALA A CA 1
ATOM 2729 C C . ALA A 1 366 ? -2.953 56.712 -1.309 1.00 55.34 366 ALA A C 1
ATOM 2731 O O . ALA A 1 366 ? -3.633 55.749 -1.652 1.00 55.34 366 ALA A O 1
ATOM 2732 N N . GLY A 1 367 ? -3.284 57.490 -0.277 1.00 51.47 367 GLY A N 1
ATOM 2733 C CA . GLY A 1 367 ? -4.584 57.402 0.389 1.00 51.47 367 GLY A CA 1
ATOM 2734 C C . GLY A 1 367 ? -4.562 57.889 1.831 1.00 51.47 367 GLY A C 1
ATOM 2735 O O . GLY A 1 367 ? -4.375 57.093 2.742 1.00 51.47 367 GLY A O 1
ATOM 2736 N N . GLY A 1 368 ? -4.781 59.189 2.042 1.00 46.59 368 GLY A N 1
ATOM 2737 C CA . GLY A 1 368 ? -5.019 59.724 3.386 1.00 46.59 368 GLY A CA 1
ATOM 2738 C C . GLY A 1 368 ? -4.885 61.238 3.535 1.00 46.59 368 GLY A C 1
ATOM 2739 O O . GLY A 1 368 ? -4.426 61.696 4.570 1.00 46.59 368 GLY A O 1
ATOM 2740 N N . GLY A 1 369 ? -5.228 62.012 2.502 1.00 48.41 369 GLY A N 1
ATOM 2741 C CA . GLY A 1 369 ? -5.194 63.477 2.520 1.00 48.41 369 GLY A CA 1
ATOM 2742 C C . GLY A 1 369 ? -6.518 64.074 2.049 1.00 48.41 369 GLY A C 1
ATOM 2743 O O . GLY A 1 369 ? -6.547 64.797 1.063 1.00 48.41 369 GLY A O 1
ATOM 2744 N N . GLY A 1 370 ? -7.619 63.717 2.707 1.00 55.06 370 GLY A N 1
ATOM 2745 C CA . GLY A 1 370 ? -8.857 64.503 2.727 1.00 55.06 370 GLY A CA 1
ATOM 2746 C C . GLY A 1 370 ? -9.086 64.861 4.192 1.00 55.06 370 GLY A C 1
ATOM 2747 O O . GLY A 1 370 ? -8.961 63.995 5.046 1.00 55.06 370 GLY A O 1
ATOM 2748 N N . GLY A 1 371 ? -9.289 66.103 4.600 1.00 54.25 371 GLY A N 1
ATOM 2749 C CA . GLY A 1 371 ? -10.070 67.159 3.978 1.00 54.25 371 GLY A CA 1
ATOM 2750 C C . GLY A 1 371 ? -10.927 67.694 5.122 1.00 54.25 371 GLY A C 1
ATOM 2751 O O . GLY A 1 371 ? -11.816 66.998 5.597 1.00 54.25 371 GLY A O 1
ATOM 2752 N N . GLY A 1 372 ? -10.581 68.867 5.642 1.00 53.91 372 GLY A N 1
ATOM 2753 C CA . GLY A 1 372 ? -11.199 69.409 6.849 1.00 53.91 372 GLY A CA 1
ATOM 2754 C C . GLY A 1 372 ? -10.831 70.870 7.040 1.00 53.91 372 GLY A C 1
ATOM 2755 O O . GLY A 1 372 ? -10.158 71.223 8.000 1.00 53.91 372 GLY A O 1
ATOM 2756 N N . GLY A 1 373 ? -11.228 71.698 6.079 1.00 63.22 373 GLY A N 1
ATOM 2757 C CA . GLY A 1 373 ? -11.265 73.145 6.220 1.00 63.22 373 GLY A CA 1
ATOM 2758 C C . GLY A 1 373 ? -12.653 73.643 5.841 1.00 63.22 373 GLY A C 1
ATOM 2759 O O . GLY A 1 373 ? -13.169 73.261 4.792 1.00 63.22 373 GLY A O 1
ATOM 2760 N N . GLY A 1 374 ? -13.219 74.503 6.685 1.00 57.12 374 GLY A N 1
ATOM 2761 C CA . GLY A 1 374 ? -14.316 75.391 6.316 1.00 57.12 374 GLY A CA 1
ATOM 2762 C C . GLY A 1 374 ? -15.405 75.525 7.374 1.00 57.12 374 GLY A C 1
ATOM 2763 O O . GLY A 1 374 ? -16.128 74.563 7.620 1.00 57.12 374 GLY A O 1
ATOM 2764 N N . GLY A 1 375 ? -15.563 76.753 7.881 1.00 53.28 375 GLY A N 1
ATOM 2765 C CA . GLY A 1 375 ? -16.852 77.295 8.318 1.00 53.28 375 GLY A CA 1
ATOM 2766 C C . GLY A 1 375 ? -16.874 77.819 9.732 1.00 53.28 375 GLY A C 1
ATOM 2767 O O . GLY A 1 375 ? -17.469 77.106 10.564 1.00 53.28 375 GLY A O 1
#

Organism: NCBI:txid1486929

pLDDT: mean 74.0, std 18.43, range [33.09, 98.31]

Radius of gyration: 39.84 Å; chains: 1; bounding box: 107×121×108 Å